Protein AF-0000000075262221 (afdb_homodimer)

Solvent-accessible surface area (backbone atoms only — not comparable to full-atom values): 20441 Å² total; per-residue (Å²): 129,77,79,73,80,66,83,58,31,36,71,50,58,60,53,47,52,76,46,97,53,35,31,37,17,19,56,78,49,79,72,23,49,76,46,50,60,75,67,59,49,39,24,38,36,32,48,36,64,71,75,77,52,69,71,46,47,49,53,36,57,75,62,67,31,45,78,43,57,47,17,49,72,62,54,56,83,90,51,62,88,84,70,76,78,81,49,69,65,45,41,35,54,49,52,36,50,75,38,22,45,87,40,47,31,27,37,39,22,14,76,71,22,34,64,60,38,30,38,43,53,32,40,50,37,48,72,72,32,42,33,67,71,58,36,49,51,56,41,36,43,66,27,55,92,68,55,52,70,67,50,54,51,45,41,71,65,55,63,71,81,72,49,64,78,46,92,51,54,38,65,68,56,53,54,46,52,49,54,63,54,56,67,74,103,129,76,79,72,81,67,83,58,30,36,70,49,57,60,54,45,53,76,47,98,51,34,32,36,18,20,56,76,50,76,72,23,49,75,45,50,59,75,66,60,49,39,23,37,35,32,48,36,64,73,75,77,53,69,70,46,47,47,52,36,57,74,61,67,33,45,77,43,57,47,16,52,74,62,55,58,83,88,51,62,90,83,70,74,77,83,48,70,64,46,42,37,54,50,51,34,50,74,38,22,45,87,39,47,32,27,37,39,21,15,76,70,24,36,63,60,38,30,35,42,52,34,40,50,37,49,73,71,32,42,34,66,70,58,37,50,52,56,41,36,43,67,30,53,92,69,56,52,69,68,50,54,49,46,42,72,64,55,64,71,81,73,50,65,79,44,91,50,55,38,67,70,56,54,53,47,52,48,53,64,55,55,66,74,103

Organism: NCBI:txid747725

Foldseek 3Di:
DPPPVPLDADAAALWDDLDVFEIEHAADDPSHLVVCVVQLFQEEEELALDDHDPVVVVSCVVSNHHYHYLNVVVDDPVDDPPDDAADLSSLQVLQQQSFACVRGSYYYYYNGRQQRVLLSSLLVVVVLPDDLVVSVVVSCVRCPVNDDPSSSVCSVPRDPVSHDHDPHGDPVSVVSVVVVVVVVD/DPPPVPLDADAAALWDDLDVFEIEHAADDPSHLVVPVVQLFQEEEELALDDHDPVVVVSCVVSNHHYHYLNVVPDDPVDDPPDDAADLSSLQVLQQQSFACVRGSYYYYYNGRQQRVLLSSLLVVVVLPDDLVVSVVVSCVRCPVNDDPSSSVCSVPRDPVSHDHDPHGDPVSVVSVVVVVVVVD

Secondary structure (DSSP, 8-state):
--------B-PPTT-EEEETTEEEES---GGGHHHHGGG--SEEEE-SSPPP-HHHHHHHHHTTPEEEEHHHHT--TTS-SS--PPPHHHHHHHHHHHT-GGG-SEEEE-SSSSHHHHHHHHHHHHHTTB-HHHHHHHHHHHHGGG--HHHHHHHHH--GGG----SS--HHHHHHHHHHHHTT-/--------B-PPTT-EEEETTEEEES---GGGHHHHGGG--SEEEE-SSPPPPHHHHHHHHHTTPEEEEHHHHT--TTS-SS--PPPHHHHHHHHHHHT-GGG-SEEEE-SSSSHHHHHHHHHHHHHTTB-HHHHHHHHHHHHGGG--HHHHHHHHH--GGG----SS--HHHHHHHHHHHHTT-

Structure (mmCIF, N/CA/C/O backbone):
data_AF-0000000075262221-model_v1
#
loop_
_entity.id
_entity.type
_entity.pdbx_description
1 polymer 'Protein-tyrosine phosphatase'
#
loop_
_atom_site.group_PDB
_atom_site.id
_atom_site.type_symbol
_atom_site.label_atom_id
_atom_site.label_alt_id
_atom_site.label_comp_id
_atom_site.label_asym_id
_atom_site.label_entity_id
_atom_site.label_seq_id
_atom_site.pdbx_PDB_ins_code
_atom_site.Cartn_x
_atom_site.Cartn_y
_atom_site.Cartn_z
_atom_site.occupancy
_atom_site.B_iso_or_equiv
_atom_site.auth_seq_id
_atom_site.auth_comp_id
_atom_site.auth_asym_id
_atom_site.auth_atom_id
_atom_site.pdbx_PDB_model_num
ATOM 1 N N . MET A 1 1 ? 27.375 23.953 5.387 1 27.81 1 MET A N 1
ATOM 2 C CA . MET A 1 1 ? 26.484 22.891 5.848 1 27.81 1 MET A CA 1
ATOM 3 C C . MET A 1 1 ? 26.469 21.734 4.859 1 27.81 1 MET A C 1
ATOM 5 O O . MET A 1 1 ? 26.078 21.891 3.705 1 27.81 1 MET A O 1
ATOM 9 N N . GLY A 1 2 ? 27.453 20.922 4.824 1 33.22 2 GLY A N 1
ATOM 10 C CA . GLY A 1 2 ? 27.75 19.875 3.857 1 33.22 2 GLY A CA 1
ATOM 11 C C . GLY A 1 2 ? 26.531 19.094 3.432 1 33.22 2 GLY A C 1
ATOM 12 O O . GLY A 1 2 ? 25.672 18.75 4.262 1 33.22 2 GLY A O 1
ATOM 13 N N . ALA A 1 3 ? 25.891 19.328 2.311 1 37.62 3 ALA A N 1
ATOM 14 C CA . ALA A 1 3 ? 24.859 18.484 1.708 1 37.62 3 ALA A CA 1
ATOM 15 C C . ALA A 1 3 ? 25.047 17.031 2.104 1 37.62 3 ALA A C 1
ATOM 17 O O . ALA A 1 3 ? 26.031 16.391 1.69 1 37.62 3 ALA A O 1
ATOM 18 N N . ASN A 1 4 ? 24.938 16.594 3.402 1 43.03 4 ASN A N 1
ATOM 19 C CA . ASN A 1 4 ? 25.141 15.242 3.895 1 43.03 4 ASN A CA 1
ATOM 20 C C . ASN A 1 4 ? 24.75 14.203 2.842 1 43.03 4 ASN A C 1
ATOM 22 O O . ASN A 1 4 ? 23.656 14.258 2.285 1 43.03 4 ASN A O 1
ATOM 26 N N . ASN A 1 5 ? 25.625 13.781 2.057 1 48.47 5 ASN A N 1
ATOM 27 C CA . ASN A 1 5 ? 25.594 12.75 1.023 1 48.47 5 ASN A CA 1
ATOM 28 C C . ASN A 1 5 ? 24.656 11.609 1.392 1 48.47 5 ASN A C 1
ATOM 30 O O . ASN A 1 5 ? 25.078 10.578 1.91 1 48.47 5 ASN A O 1
ATOM 34 N N . ILE A 1 6 ? 23.516 11.891 1.949 1 59.41 6 ILE A N 1
ATOM 35 C CA . ILE A 1 6 ? 22.594 10.82 2.344 1 59.41 6 ILE A CA 1
ATOM 36 C C . ILE A 1 6 ? 22.297 9.93 1.141 1 59.41 6 ILE A C 1
ATOM 38 O O . ILE A 1 6 ? 22.031 10.43 0.046 1 59.41 6 ILE A O 1
ATOM 42 N N . ASN A 1 7 ? 22.953 8.758 1.117 1 78.06 7 ASN A N 1
ATOM 43 C CA . ASN A 1 7 ? 22.594 7.75 0.121 1 78.06 7 ASN A CA 1
ATOM 44 C C . ASN A 1 7 ? 21.094 7.512 0.072 1 78.06 7 ASN A C 1
ATOM 46 O O . ASN A 1 7 ? 20.516 6.957 1.012 1 78.06 7 ASN A O 1
ATOM 50 N N . LEU A 1 8 ? 20.422 8.156 -0.927 1 89.56 8 LEU A N 1
ATOM 51 C CA . LEU A 1 8 ? 18.984 8.07 -1.111 1 89.56 8 LEU A CA 1
ATOM 52 C C . LEU A 1 8 ? 18.562 6.648 -1.485 1 89.56 8 LEU A C 1
ATOM 54 O O . LEU A 1 8 ? 19.312 5.934 -2.156 1 89.56 8 LEU A O 1
ATOM 58 N N . LEU A 1 9 ? 17.484 6.309 -0.962 1 93.62 9 LEU A N 1
ATOM 59 C CA . LEU A 1 9 ? 16.922 4.988 -1.238 1 93.62 9 LEU A CA 1
ATOM 60 C C . LEU A 1 9 ? 16.109 5.008 -2.521 1 93.62 9 LEU A C 1
ATOM 62 O O . LEU A 1 9 ? 15.445 6.004 -2.824 1 93.62 9 LEU A O 1
ATOM 66 N N . SER A 1 10 ? 16.109 3.883 -3.219 1 95.62 10 SER A N 1
ATOM 67 C CA . SER A 1 10 ? 15.383 3.715 -4.469 1 95.62 10 SER A CA 1
ATOM 68 C C . SER A 1 10 ? 14.484 2.479 -4.422 1 95.62 10 SER A C 1
ATOM 70 O O . SER A 1 10 ? 14.914 1.382 -4.789 1 95.62 10 SER A O 1
ATOM 72 N N . PRO A 1 11 ? 13.273 2.643 -4.004 1 96.81 11 PRO A N 1
ATOM 73 C CA . PRO A 1 11 ? 12.367 1.495 -4.09 1 96.81 11 PRO A CA 1
ATOM 74 C C . PRO A 1 11 ? 12.148 1.02 -5.523 1 96.81 11 PRO A C 1
ATOM 76 O O . PRO A 1 11 ? 12.289 1.804 -6.465 1 96.81 11 PRO A O 1
ATOM 79 N N . PRO A 1 12 ? 11.914 -0.267 -5.684 1 97.38 12 PRO A N 1
ATOM 80 C CA . PRO A 1 12 ? 11.555 -0.712 -7.031 1 97.38 12 PRO A CA 1
ATOM 81 C C . PRO A 1 12 ? 10.234 -0.119 -7.52 1 97.38 12 PRO A C 1
ATOM 83 O O . PRO A 1 12 ? 9.422 0.334 -6.711 1 97.38 12 PRO A O 1
ATOM 86 N N . GLU A 1 13 ? 10.047 -0.114 -8.797 1 95.25 13 GLU A N 1
ATOM 87 C CA . GLU A 1 13 ? 8.781 0.358 -9.352 1 95.25 13 GLU A CA 1
ATOM 88 C C . GLU A 1 13 ? 7.625 -0.562 -8.953 1 95.25 13 GLU A C 1
ATOM 90 O O . GLU A 1 13 ? 7.824 -1.761 -8.75 1 95.25 13 GLU A O 1
ATOM 95 N N . GLN A 1 14 ? 6.457 0.047 -8.836 1 96.06 14 GLN A N 1
ATOM 96 C CA . GLN A 1 14 ? 5.23 -0.651 -8.477 1 96.06 14 GLN A CA 1
ATOM 97 C C . GLN A 1 14 ? 5.348 -1.293 -7.094 1 96.06 14 GLN A C 1
ATOM 99 O O . GLN A 1 14 ? 4.73 -2.326 -6.828 1 96.06 14 GLN A O 1
ATOM 104 N N . PHE A 1 15 ? 6.238 -0.7 -6.34 1 97.56 15 PHE A N 1
ATOM 105 C CA . PHE A 1 15 ? 6.359 -1.195 -4.973 1 97.56 15 PHE A CA 1
ATOM 106 C C . PHE A 1 15 ? 5.125 -0.833 -4.156 1 97.56 15 PHE A C 1
ATOM 108 O O . PHE A 1 15 ? 4.594 0.271 -4.281 1 97.56 15 PHE A O 1
ATOM 115 N N . GLY A 1 16 ? 4.688 -1.751 -3.281 1 97.31 16 GLY A N 1
ATOM 116 C CA . GLY A 1 16 ? 3.582 -1.49 -2.371 1 97.31 16 GLY A CA 1
ATOM 117 C C . GLY A 1 16 ? 3.41 -2.568 -1.318 1 97.31 16 GLY A C 1
ATOM 118 O O . GLY A 1 16 ? 3.867 -3.699 -1.499 1 97.31 16 GLY A O 1
ATOM 119 N N . ILE A 1 17 ? 2.82 -2.125 -0.259 1 98.25 17 ILE A N 1
ATOM 120 C CA . ILE A 1 17 ? 2.375 -3.084 0.745 1 98.25 17 ILE A CA 1
ATOM 121 C C . ILE A 1 17 ? 0.962 -3.561 0.413 1 98.25 17 ILE A C 1
ATOM 123 O O . ILE A 1 17 ? 0.027 -2.76 0.354 1 98.25 17 ILE A O 1
ATOM 127 N N . VAL A 1 18 ? 0.846 -4.855 0.169 1 98.56 18 VAL A N 1
ATOM 128 C CA . VAL A 1 18 ? -0.452 -5.422 -0.183 1 98.56 18 VAL A CA 1
ATOM 129 C C . VAL A 1 18 ? -1.256 -5.699 1.086 1 98.56 18 VAL A C 1
ATOM 131 O O . VAL A 1 18 ? -2.414 -5.293 1.197 1 98.56 18 VAL A O 1
ATOM 134 N N . GLU A 1 19 ? -0.7 -6.395 1.964 1 98.12 19 GLU A N 1
ATOM 135 C CA . GLU A 1 19 ? -1.159 -6.73 3.309 1 98.12 19 GLU A CA 1
ATOM 136 C C . GLU A 1 19 ? 0.013 -6.855 4.277 1 98.12 19 GLU A C 1
ATOM 138 O O . GLU A 1 19 ? 1.163 -6.992 3.855 1 98.12 19 GLU A O 1
ATOM 143 N N . PRO A 1 20 ? -0.279 -6.727 5.574 1 96.56 20 PRO A N 1
ATOM 144 C CA . PRO A 1 20 ? 0.827 -7 6.496 1 96.56 20 PRO A CA 1
ATOM 145 C C . PRO A 1 20 ? 1.565 -8.297 6.164 1 96.56 20 PRO A C 1
ATOM 147 O O . PRO A 1 20 ? 0.958 -9.367 6.141 1 96.56 20 PRO A O 1
ATOM 150 N N . GLY A 1 21 ? 2.812 -8.078 5.781 1 97.69 21 GLY A N 1
ATOM 151 C CA . GLY A 1 21 ? 3.652 -9.227 5.488 1 97.69 21 GLY A CA 1
ATOM 152 C C . GLY A 1 21 ? 3.727 -9.547 4.008 1 97.69 21 GLY A C 1
ATOM 153 O O . GLY A 1 21 ? 4.527 -10.383 3.586 1 97.69 21 GLY A O 1
ATOM 154 N N . ILE A 1 22 ? 2.908 -8.938 3.195 1 98.75 22 ILE A N 1
ATOM 155 C CA . ILE A 1 22 ? 2.873 -9.195 1.76 1 98.75 22 ILE A CA 1
ATOM 156 C C . ILE A 1 22 ? 3.182 -7.914 0.993 1 98.75 22 ILE A C 1
ATOM 158 O O . ILE A 1 22 ? 2.494 -6.906 1.156 1 98.75 22 ILE A O 1
ATOM 162 N N . TYR A 1 23 ? 4.199 -7.996 0.153 1 98.75 23 TYR A N 1
ATOM 163 C CA . TYR A 1 23 ? 4.668 -6.852 -0.617 1 98.75 23 TYR A CA 1
ATOM 164 C C . TYR A 1 23 ? 4.703 -7.172 -2.105 1 98.75 23 TYR A C 1
ATOM 166 O O . TYR A 1 23 ? 4.742 -8.344 -2.496 1 98.75 23 TYR A O 1
ATOM 174 N N . ARG A 1 24 ? 4.695 -6.094 -2.92 1 98.75 24 ARG A N 1
ATOM 175 C CA . ARG A 1 24 ? 4.738 -6.289 -4.367 1 98.75 24 ARG A CA 1
ATOM 176 C C . ARG A 1 24 ? 5.738 -5.336 -5.016 1 98.75 24 ARG A C 1
ATOM 178 O O . ARG A 1 24 ? 6.02 -4.262 -4.48 1 98.75 24 ARG A O 1
ATOM 185 N N . SER A 1 25 ? 6.254 -5.73 -6.16 1 98.38 25 SER A N 1
ATOM 186 C CA . SER A 1 25 ? 7.094 -4.836 -6.957 1 98.38 25 SER A CA 1
ATOM 187 C C . SER A 1 25 ? 7.305 -5.387 -8.359 1 98.38 25 SER A C 1
ATOM 189 O O . SER A 1 25 ? 6.812 -6.465 -8.695 1 98.38 25 SER A O 1
ATOM 191 N N . ASP A 1 26 ? 7.992 -4.574 -9.18 1 97.69 26 ASP A N 1
ATOM 192 C CA . ASP A 1 26 ? 8.586 -5.121 -10.391 1 97.69 26 ASP A CA 1
ATOM 193 C C . ASP A 1 26 ? 9.891 -5.855 -10.086 1 97.69 26 ASP A C 1
ATOM 195 O O . ASP A 1 26 ? 10.25 -6.039 -8.922 1 97.69 26 ASP A O 1
ATOM 199 N N . MET A 1 27 ? 10.555 -6.332 -11.094 1 96.88 27 MET A N 1
ATOM 200 C CA . MET A 1 27 ? 11.789 -7.102 -10.953 1 96.88 27 MET A CA 1
ATOM 201 C C . MET A 1 27 ? 12.875 -6.27 -10.273 1 96.88 27 MET A C 1
ATOM 203 O O . MET A 1 27 ? 13.125 -5.129 -10.664 1 96.88 27 MET A O 1
ATOM 207 N N . LEU A 1 28 ? 13.492 -6.852 -9.289 1 97.06 28 LEU A N 1
ATOM 208 C CA . LEU A 1 28 ? 14.508 -6.156 -8.508 1 97.06 28 LEU A CA 1
ATOM 209 C C . LEU A 1 28 ? 15.758 -5.895 -9.344 1 97.06 28 LEU A C 1
ATOM 211 O O . LEU A 1 28 ? 16.172 -6.746 -10.133 1 97.06 28 LEU A O 1
ATOM 215 N N . GLN A 1 29 ? 16.266 -4.719 -9.172 1 96.06 29 GLN A N 1
ATOM 216 C CA . GLN A 1 29 ? 17.547 -4.312 -9.719 1 96.06 29 GLN A CA 1
ATOM 217 C C . GLN A 1 29 ? 18.484 -3.811 -8.625 1 96.06 29 GLN A C 1
ATOM 219 O O . GLN A 1 29 ? 18.047 -3.525 -7.508 1 96.06 29 GLN A O 1
ATOM 224 N N . GLN A 1 30 ? 19.719 -3.668 -8.922 1 96.12 30 GLN A N 1
ATOM 225 C CA . GLN A 1 30 ? 20.781 -3.365 -7.961 1 96.12 30 GLN A CA 1
ATOM 226 C C . GLN A 1 30 ? 20.453 -2.102 -7.168 1 96.12 30 GLN A C 1
ATOM 228 O O . GLN A 1 30 ? 20.656 -2.057 -5.953 1 96.12 30 GLN A O 1
ATOM 233 N N . PRO A 1 31 ? 19.938 -1.038 -7.75 1 94.81 31 PRO A N 1
ATOM 234 C CA . PRO A 1 31 ? 19.672 0.189 -6.996 1 94.81 31 PRO A CA 1
ATOM 235 C C . PRO A 1 31 ? 18.625 -0.007 -5.898 1 94.81 31 PRO A C 1
ATOM 237 O O . PRO A 1 31 ? 18.531 0.818 -4.984 1 94.81 31 PRO A O 1
ATOM 240 N N . HIS A 1 32 ? 17.906 -1.09 -5.988 1 96.19 32 HIS A N 1
ATOM 241 C CA . HIS A 1 32 ? 16.812 -1.311 -5.051 1 96.19 32 HIS A CA 1
ATOM 242 C C . HIS A 1 32 ? 17.297 -2.008 -3.785 1 96.19 32 HIS A C 1
ATOM 244 O O . HIS A 1 32 ? 16.562 -2.098 -2.799 1 96.19 32 HIS A O 1
ATOM 250 N N . PHE A 1 33 ? 18.516 -2.502 -3.791 1 94.88 33 PHE A N 1
ATOM 251 C CA . PHE A 1 33 ? 18.953 -3.461 -2.781 1 94.88 33 PHE A CA 1
ATOM 252 C C . PHE A 1 33 ? 19.016 -2.807 -1.405 1 94.88 33 PHE A C 1
ATOM 254 O O . PHE A 1 33 ? 18.578 -3.396 -0.412 1 94.88 33 PHE A O 1
ATOM 261 N N . SER A 1 34 ? 19.516 -1.632 -1.366 1 92.5 34 SER A N 1
ATOM 262 C CA . SER A 1 34 ? 19.625 -0.948 -0.082 1 92.5 34 SER A CA 1
ATOM 263 C C . SER A 1 34 ? 18.25 -0.705 0.534 1 92.5 34 SER A C 1
ATOM 265 O O . SER A 1 34 ? 18.078 -0.837 1.747 1 92.5 34 SER A O 1
ATOM 267 N N . TYR A 1 35 ? 17.312 -0.355 -0.264 1 94.06 35 TYR A N 1
ATOM 268 C CA . TYR A 1 35 ? 15.953 -0.136 0.189 1 94.06 35 TYR A CA 1
ATOM 269 C C . TYR A 1 35 ? 15.336 -1.427 0.716 1 94.06 35 TYR A C 1
ATOM 271 O O . TYR A 1 35 ? 14.641 -1.42 1.733 1 94.06 35 TYR A O 1
ATOM 279 N N . LEU A 1 36 ? 15.625 -2.508 0.117 1 94.75 36 LEU A N 1
ATOM 280 C CA . LEU A 1 36 ? 14.938 -3.771 0.371 1 94.75 36 LEU A CA 1
ATOM 281 C C . LEU A 1 36 ? 15.469 -4.43 1.642 1 94.75 36 LEU A C 1
ATOM 283 O O . LEU A 1 36 ? 14.758 -5.211 2.279 1 94.75 36 LEU A O 1
ATOM 287 N N . LYS A 1 37 ? 16.625 -4.125 2.018 1 91.44 37 LYS A N 1
ATOM 288 C CA . LYS A 1 37 ? 17.266 -4.758 3.168 1 91.44 37 LYS A CA 1
ATOM 289 C C . LYS A 1 37 ? 16.469 -4.508 4.445 1 91.44 37 LYS A C 1
ATOM 291 O O . LYS A 1 37 ? 16.438 -5.352 5.344 1 91.44 37 LYS A O 1
ATOM 296 N N . GLN A 1 38 ? 15.75 -3.482 4.488 1 90.12 38 GLN A N 1
ATOM 297 C CA . GLN A 1 38 ? 15.062 -3.08 5.707 1 90.12 38 GLN A CA 1
ATOM 298 C C . GLN A 1 38 ? 13.867 -3.992 5.992 1 90.12 38 GLN A C 1
ATOM 300 O O . GLN A 1 38 ? 13.375 -4.047 7.121 1 90.12 38 GLN A O 1
ATOM 305 N N . PHE A 1 39 ? 13.406 -4.695 5.035 1 92.94 39 PHE A N 1
ATOM 306 C CA . PHE A 1 39 ? 12.18 -5.461 5.203 1 92.94 39 PHE A CA 1
ATOM 307 C C . PHE A 1 39 ? 12.484 -6.863 5.715 1 92.94 39 PHE A C 1
ATOM 309 O O . PHE A 1 39 ? 11.602 -7.539 6.246 1 92.94 39 PHE A O 1
ATOM 316 N N . GLY A 1 40 ? 13.734 -7.328 5.465 1 93.56 40 GLY A N 1
ATOM 317 C CA . GLY A 1 40 ? 14.078 -8.672 5.902 1 93.56 40 GLY A CA 1
ATOM 318 C C . GLY A 1 40 ? 13.211 -9.742 5.266 1 93.56 40 GLY A C 1
ATOM 319 O O . GLY A 1 40 ? 12.695 -10.625 5.957 1 93.56 40 GLY A O 1
ATOM 320 N N . PHE A 1 41 ? 13.062 -9.672 3.982 1 97.12 41 PHE A N 1
ATOM 321 C CA . PHE A 1 41 ? 12.227 -10.625 3.266 1 97.12 41 PHE A CA 1
ATOM 322 C C . PHE A 1 41 ? 12.734 -12.047 3.471 1 97.12 41 PHE A C 1
ATOM 324 O O . PHE A 1 41 ? 13.938 -12.305 3.363 1 97.12 41 PHE A O 1
ATOM 331 N N . LYS A 1 42 ? 11.797 -12.922 3.756 1 98.31 42 LYS A N 1
ATOM 332 C CA . LYS A 1 42 ? 12.086 -14.352 3.84 1 98.31 42 LYS A CA 1
ATOM 333 C C . LYS A 1 42 ? 11.938 -15.023 2.479 1 98.31 42 LYS A C 1
ATOM 335 O O . LYS A 1 42 ? 12.688 -15.945 2.148 1 98.31 42 LYS A O 1
ATOM 340 N N . THR A 1 43 ? 10.961 -14.562 1.7 1 98.62 43 THR A N 1
ATOM 341 C CA . THR A 1 43 ? 10.617 -15.211 0.439 1 98.62 43 THR A CA 1
ATOM 342 C C . THR A 1 43 ? 10.43 -14.18 -0.667 1 98.62 43 THR A C 1
ATOM 344 O O . THR A 1 43 ? 9.82 -13.133 -0.448 1 98.62 43 THR A O 1
ATOM 347 N N . LEU A 1 44 ? 11.016 -14.422 -1.788 1 98.25 44 LEU A N 1
ATOM 348 C CA . LEU A 1 44 ? 10.727 -13.727 -3.035 1 98.25 44 LEU A CA 1
ATOM 349 C C . LEU A 1 44 ? 10.031 -14.648 -4.027 1 98.25 44 LEU A C 1
ATOM 351 O O . LEU A 1 44 ? 10.461 -15.789 -4.234 1 98.25 44 LEU A O 1
ATOM 355 N N . VAL A 1 45 ? 8.945 -14.188 -4.594 1 98.19 45 VAL A N 1
ATOM 356 C CA . VAL A 1 45 ? 8.195 -14.977 -5.566 1 98.19 45 VAL A CA 1
ATOM 357 C C . VAL A 1 45 ? 8.273 -14.32 -6.938 1 98.19 45 VAL A C 1
ATOM 359 O O . VAL A 1 45 ? 7.898 -13.156 -7.098 1 98.19 45 VAL A O 1
ATOM 362 N N . MET A 1 46 ? 8.727 -15.047 -7.855 1 97 46 MET A N 1
ATOM 363 C CA . MET A 1 46 ? 8.734 -14.602 -9.242 1 97 46 MET A CA 1
ATOM 364 C C . MET A 1 46 ? 7.543 -15.164 -10.008 1 97 46 MET A C 1
ATOM 366 O O . MET A 1 46 ? 7.375 -16.375 -10.094 1 97 46 MET A O 1
ATOM 370 N N . LEU A 1 47 ? 6.793 -14.281 -10.586 1 96.88 47 LEU A N 1
ATOM 371 C CA . LEU A 1 47 ? 5.551 -14.711 -11.219 1 96.88 47 LEU A CA 1
ATOM 372 C C . LEU A 1 47 ? 5.699 -14.773 -12.734 1 96.88 47 LEU A C 1
ATOM 374 O O . LEU A 1 47 ? 4.863 -15.359 -13.422 1 96.88 47 LEU A O 1
ATOM 378 N N . SER A 1 48 ? 6.648 -14.102 -13.289 1 93.69 48 SER A N 1
ATOM 379 C CA . SER A 1 48 ? 6.961 -14.18 -14.711 1 93.69 48 SER A CA 1
ATOM 380 C C . SER A 1 48 ? 8.031 -15.227 -14.984 1 93.69 48 SER A C 1
ATOM 382 O O . SER A 1 48 ? 8.758 -15.633 -14.07 1 93.69 48 SER A O 1
ATOM 384 N N . PRO A 1 49 ? 8.148 -15.688 -16.219 1 91.19 49 PRO A N 1
ATOM 385 C CA . PRO A 1 49 ? 9.094 -16.766 -16.516 1 91.19 49 PRO A CA 1
ATOM 386 C C . PRO A 1 49 ? 10.539 -16.297 -16.547 1 91.19 49 PRO A C 1
ATOM 388 O O . PRO A 1 49 ? 11.461 -17.125 -16.516 1 91.19 49 PRO A O 1
ATOM 391 N N . GLU A 1 50 ? 10.766 -15.031 -16.562 1 89.75 50 GLU A N 1
ATOM 392 C CA . GLU A 1 50 ? 12.125 -14.5 -16.656 1 89.75 50 GLU A CA 1
ATOM 393 C C . GLU A 1 50 ? 12.922 -14.805 -15.398 1 89.75 50 GLU A C 1
ATOM 395 O O . GLU A 1 50 ? 12.367 -14.859 -14.305 1 89.75 50 GLU A O 1
ATOM 400 N N . LEU A 1 51 ? 14.188 -14.93 -15.578 1 90.12 51 LEU A N 1
ATOM 401 C CA . LEU A 1 51 ? 15.094 -15.117 -14.453 1 90.12 51 LEU A CA 1
ATOM 402 C C . LEU A 1 51 ? 15.734 -13.797 -14.039 1 90.12 51 LEU A C 1
ATOM 404 O O . LEU A 1 51 ? 16.047 -12.961 -14.891 1 90.12 51 LEU A O 1
ATOM 408 N N . PRO A 1 52 ? 15.906 -13.664 -12.688 1 93.56 52 PRO A N 1
ATOM 409 C CA . PRO A 1 52 ? 16.703 -12.508 -12.289 1 93.56 52 PRO A CA 1
ATOM 410 C C . PRO A 1 52 ? 18.141 -12.562 -12.828 1 93.56 52 PRO A C 1
ATOM 412 O O . PRO A 1 52 ? 18.656 -13.648 -13.109 1 93.56 52 PRO A O 1
ATOM 415 N N . ASN A 1 53 ? 18.734 -11.391 -12.984 1 95.38 53 ASN A N 1
ATOM 416 C CA . ASN A 1 53 ? 20.125 -11.375 -13.414 1 95.38 53 ASN A CA 1
ATOM 417 C C . ASN A 1 53 ? 21.062 -11.82 -12.289 1 95.38 53 ASN A C 1
ATOM 419 O O . ASN A 1 53 ? 20.609 -12.062 -11.164 1 95.38 53 ASN A O 1
ATOM 423 N N . ARG A 1 54 ? 22.266 -11.945 -12.594 1 96.19 54 ARG A N 1
ATOM 424 C CA . ARG A 1 54 ? 23.234 -12.5 -11.656 1 96.19 54 ARG A CA 1
ATOM 425 C C . ARG A 1 54 ? 23.344 -11.633 -10.406 1 96.19 54 ARG A C 1
ATOM 427 O O . ARG A 1 54 ? 23.453 -12.148 -9.297 1 96.19 54 ARG A O 1
ATOM 434 N N . VAL A 1 55 ? 23.359 -10.375 -10.586 1 96.75 55 VAL A N 1
ATOM 435 C CA . VAL A 1 55 ? 23.516 -9.445 -9.477 1 96.75 55 VAL A CA 1
ATOM 436 C C . VAL A 1 55 ? 22.359 -9.602 -8.5 1 96.75 55 VAL A C 1
ATOM 438 O O . VAL A 1 55 ? 22.547 -9.648 -7.285 1 96.75 55 VAL A O 1
ATOM 441 N N . THR A 1 56 ? 21.203 -9.703 -9.055 1 96.44 56 THR A N 1
ATOM 442 C CA . THR A 1 56 ? 20.016 -9.898 -8.242 1 96.44 56 THR A CA 1
ATOM 443 C C . THR A 1 56 ? 20.016 -11.266 -7.578 1 96.44 56 THR A C 1
ATOM 445 O O . THR A 1 56 ? 19.672 -11.398 -6.402 1 96.44 56 THR A O 1
ATOM 448 N N . THR A 1 57 ? 20.438 -12.234 -8.281 1 96.25 57 THR A N 1
ATOM 449 C CA . THR A 1 57 ? 20.531 -13.578 -7.734 1 96.25 57 THR A CA 1
ATOM 450 C C . THR A 1 57 ? 21.5 -13.609 -6.559 1 96.25 57 THR A C 1
ATOM 452 O O . THR A 1 57 ? 21.219 -14.234 -5.531 1 96.25 57 THR A O 1
ATOM 455 N N . ASN A 1 58 ? 22.578 -12.953 -6.672 1 96.56 58 ASN A N 1
ATOM 456 C CA . ASN A 1 58 ? 23.547 -12.875 -5.59 1 96.56 58 ASN A CA 1
ATOM 457 C C . ASN A 1 58 ? 22.969 -12.195 -4.352 1 96.56 58 ASN A C 1
ATOM 459 O O . ASN A 1 58 ? 23.188 -12.648 -3.227 1 96.56 58 ASN A O 1
ATOM 463 N N . PHE A 1 59 ? 22.266 -11.148 -4.602 1 96.5 59 PHE A N 1
ATOM 464 C CA . PHE A 1 59 ? 21.609 -10.438 -3.518 1 96.5 59 PHE A CA 1
ATOM 465 C C . PHE A 1 59 ? 20.672 -11.367 -2.756 1 96.5 59 PHE A C 1
ATOM 467 O O . PHE A 1 59 ? 20.672 -11.383 -1.524 1 96.5 59 PHE A O 1
ATOM 474 N N . ILE A 1 60 ? 19.906 -12.164 -3.473 1 96.44 60 ILE A N 1
ATOM 475 C CA . ILE A 1 60 ? 18.938 -13.094 -2.9 1 96.44 60 ILE A CA 1
ATOM 476 C C . ILE A 1 60 ? 19.672 -14.164 -2.09 1 96.44 60 ILE A C 1
ATOM 478 O O . ILE A 1 60 ? 19.297 -14.453 -0.948 1 96.44 60 ILE A O 1
ATOM 482 N N . GLU A 1 61 ? 20.703 -14.68 -2.6 1 95.94 61 GLU A N 1
ATOM 483 C CA . GLU A 1 61 ? 21.469 -15.734 -1.946 1 95.94 61 GLU A CA 1
ATOM 484 C C . GLU A 1 61 ? 22.188 -15.203 -0.704 1 95.94 61 GLU A C 1
ATOM 486 O O . GLU A 1 61 ? 22.141 -15.836 0.354 1 95.94 61 GLU A O 1
ATOM 491 N N . GLU A 1 62 ? 22.719 -14.07 -0.827 1 95.25 62 GLU A N 1
ATOM 492 C CA . GLU A 1 62 ? 23.469 -13.469 0.281 1 95.25 62 GLU A CA 1
ATOM 493 C C . GLU A 1 62 ? 22.531 -13.102 1.433 1 95.25 62 GLU A C 1
ATOM 495 O O . GLU A 1 62 ? 22.938 -13.109 2.596 1 95.25 62 GLU A O 1
ATOM 500 N N . GLY A 1 63 ? 21.344 -12.812 1.099 1 95.06 63 GLY A N 1
ATOM 501 C CA . GLY A 1 63 ? 20.375 -12.438 2.111 1 95.06 63 GLY A CA 1
ATOM 502 C C . GLY A 1 63 ? 19.641 -13.633 2.711 1 95.06 63 GLY A C 1
ATOM 503 O O . GLY A 1 63 ? 18.75 -13.469 3.547 1 95.06 63 GLY A O 1
ATOM 504 N N . ASP A 1 64 ? 20.016 -14.805 2.225 1 96.75 64 ASP A N 1
ATOM 505 C CA . ASP A 1 64 ? 19.359 -16.031 2.666 1 96.75 64 ASP A CA 1
ATOM 506 C C . ASP A 1 64 ? 17.859 -15.969 2.418 1 96.75 64 ASP A C 1
ATOM 508 O O . ASP A 1 64 ? 17.062 -16.328 3.289 1 96.75 64 ASP A O 1
ATOM 512 N N . ILE A 1 65 ? 17.5 -15.398 1.323 1 97.81 65 ILE A N 1
ATOM 513 C CA . ILE A 1 65 ? 16.109 -15.273 0.9 1 97.81 65 ILE A CA 1
ATOM 514 C C . ILE A 1 65 ? 15.734 -16.453 -0.004 1 97.81 65 ILE A C 1
ATOM 516 O O . ILE A 1 65 ? 16.5 -16.828 -0.893 1 97.81 65 ILE A O 1
ATOM 520 N N . LYS A 1 66 ? 14.594 -17.047 0.225 1 98.06 66 LYS A N 1
ATOM 521 C CA . LYS A 1 66 ? 14.102 -18.125 -0.632 1 98.06 66 LYS A CA 1
ATOM 522 C C . LYS A 1 66 ? 13.438 -17.562 -1.885 1 98.06 66 LYS A C 1
ATOM 524 O O . LYS A 1 66 ? 12.477 -16.781 -1.792 1 98.06 66 LYS A O 1
ATOM 529 N N . LEU A 1 67 ? 13.953 -17.969 -3.012 1 97.44 67 LEU A N 1
ATOM 530 C CA . LEU A 1 67 ? 13.336 -17.594 -4.281 1 97.44 67 LEU A CA 1
ATOM 531 C C . LEU A 1 67 ? 12.422 -18.703 -4.793 1 97.44 67 LEU A C 1
ATOM 533 O O . LEU A 1 67 ? 12.867 -19.828 -4.977 1 97.44 67 LEU A O 1
ATOM 537 N N . VAL A 1 68 ? 11.164 -18.406 -4.992 1 97.44 68 VAL A N 1
ATOM 538 C CA . VAL A 1 68 ? 10.203 -19.344 -5.586 1 97.44 68 VAL A CA 1
ATOM 539 C C . VAL A 1 68 ? 9.797 -18.844 -6.969 1 97.44 68 VAL A C 1
ATOM 541 O O . VAL A 1 68 ? 9.188 -17.781 -7.098 1 97.44 68 VAL A O 1
ATOM 544 N N . HIS A 1 69 ? 10.094 -19.578 -7.949 1 95.5 69 HIS A N 1
ATOM 545 C CA . HIS A 1 69 ? 9.828 -19.188 -9.328 1 95.5 69 HIS A CA 1
ATOM 546 C C . HIS A 1 69 ? 8.539 -19.812 -9.844 1 95.5 69 HIS A C 1
ATOM 548 O O . HIS A 1 69 ? 8.586 -20.781 -10.617 1 95.5 69 HIS A O 1
ATOM 554 N N . VAL A 1 70 ? 7.445 -19.281 -9.617 1 95.06 70 VAL A N 1
ATOM 555 C CA . VAL A 1 70 ? 6.137 -19.812 -9.984 1 95.06 70 VAL A CA 1
ATOM 556 C C . VAL A 1 70 ? 5.918 -19.656 -11.484 1 95.06 70 VAL A C 1
ATOM 558 O O . VAL A 1 70 ? 5.332 -20.531 -12.133 1 95.06 70 VAL A O 1
ATOM 561 N N . GLY A 1 71 ? 6.367 -18.531 -12.047 1 92.06 71 GLY A N 1
ATOM 562 C CA . GLY A 1 71 ? 6.207 -18.266 -13.477 1 92.06 71 GLY A CA 1
ATOM 563 C C . GLY A 1 71 ? 6.863 -19.328 -14.344 1 92.06 71 GLY A C 1
ATOM 564 O O . GLY A 1 71 ? 6.297 -19.734 -15.367 1 92.06 71 GLY A O 1
ATOM 565 N N . MET A 1 72 ? 8 -19.719 -13.984 1 84.25 72 MET A N 1
ATOM 566 C CA . MET A 1 72 ? 8.719 -20.75 -14.727 1 84.25 72 MET A CA 1
ATOM 567 C C . MET A 1 72 ? 8.031 -22.109 -14.57 1 84.25 72 MET A C 1
ATOM 569 O O . MET A 1 72 ? 7.918 -22.859 -15.539 1 84.25 72 MET A O 1
ATOM 573 N N . ALA A 1 73 ? 7.516 -22.375 -13.453 1 84.06 73 ALA A N 1
ATOM 574 C CA . ALA A 1 73 ? 6.91 -23.672 -13.148 1 84.06 73 ALA A CA 1
ATOM 575 C C . ALA A 1 73 ? 5.598 -23.859 -13.906 1 84.06 73 ALA A C 1
ATOM 577 O O . ALA A 1 73 ? 5.219 -24.984 -14.242 1 84.06 73 ALA A O 1
ATOM 578 N N . THR A 1 74 ? 4.98 -22.797 -14.172 1 80.81 74 THR A N 1
ATOM 579 C CA . THR A 1 74 ? 3.656 -22.891 -14.773 1 80.81 74 THR A CA 1
ATOM 580 C C . THR A 1 74 ? 3.709 -22.531 -16.25 1 80.81 74 THR A C 1
ATOM 582 O O . THR A 1 74 ? 2.678 -22.5 -16.938 1 80.81 74 THR A O 1
ATOM 585 N N . TRP A 1 75 ? 4.977 -22.141 -16.688 1 75.25 75 TRP A N 1
ATOM 586 C CA . TRP A 1 75 ? 5.164 -21.75 -18.078 1 75.25 75 TRP A CA 1
ATOM 587 C C . TRP A 1 75 ? 5.047 -22.969 -19 1 75.25 75 TRP A C 1
ATOM 589 O O . TRP A 1 75 ? 5.57 -24.031 -18.703 1 75.25 75 TRP A O 1
ATOM 599 N N . LYS A 1 76 ? 4.164 -22.859 -19.984 1 68.38 76 LYS A N 1
ATOM 600 C CA . LYS A 1 76 ? 4.051 -23.906 -21 1 68.38 76 LYS A CA 1
ATOM 601 C C . LYS A 1 76 ? 4.645 -23.453 -22.328 1 68.38 76 LYS A C 1
ATOM 603 O O . LYS A 1 76 ? 4.273 -22.406 -22.859 1 68.38 76 LYS A O 1
ATOM 608 N N . PRO A 1 77 ? 5.742 -24.109 -22.734 1 63.31 77 PRO A N 1
ATOM 609 C CA . PRO A 1 77 ? 6.473 -23.766 -23.953 1 63.31 77 PRO A CA 1
ATOM 610 C C . PRO A 1 77 ? 5.555 -23.578 -25.156 1 63.31 77 PRO A C 1
ATOM 612 O O . PRO A 1 77 ? 5.906 -22.859 -26.109 1 63.31 77 PRO A O 1
ATOM 615 N N . THR A 1 78 ? 4.504 -24.359 -25.281 1 60.72 78 THR A N 1
ATOM 616 C CA . THR A 1 78 ? 3.664 -24.266 -26.469 1 60.72 78 THR A CA 1
ATOM 617 C C . THR A 1 78 ? 3.016 -22.891 -26.578 1 60.72 78 THR A C 1
ATOM 619 O O . THR A 1 78 ? 2.371 -22.578 -27.578 1 60.72 78 THR A O 1
ATOM 622 N N . GLN A 1 79 ? 3.176 -22.109 -25.547 1 55.94 79 GLN A N 1
ATOM 623 C CA . GLN A 1 79 ? 2.559 -20.781 -25.609 1 55.94 79 GLN A CA 1
ATOM 624 C C . GLN A 1 79 ? 3.475 -19.766 -26.281 1 55.94 79 GLN A C 1
ATOM 626 O O . GLN A 1 79 ? 4.68 -19.734 -26.016 1 55.94 79 GLN A O 1
ATOM 631 N N . PRO A 1 80 ? 2.967 -19.156 -27.406 1 54.72 80 PRO A N 1
ATOM 632 C CA . PRO A 1 80 ? 3.807 -18.172 -28.094 1 54.72 80 PRO A CA 1
ATOM 633 C C . PRO A 1 80 ? 4.41 -17.141 -27.141 1 54.72 80 PRO A C 1
ATOM 635 O O . PRO A 1 80 ? 3.832 -16.859 -26.078 1 54.72 80 PRO A O 1
ATOM 638 N N . SER A 1 81 ? 5.676 -16.812 -27.344 1 53.69 81 SER A N 1
ATOM 639 C CA . SER A 1 81 ? 6.559 -15.977 -26.531 1 53.69 81 SER A CA 1
ATOM 640 C C . SER A 1 81 ? 5.965 -14.594 -26.297 1 53.69 81 SER A C 1
ATOM 642 O O . SER A 1 81 ? 6.375 -13.875 -25.375 1 53.69 81 SER A O 1
ATOM 644 N N . THR A 1 82 ? 5.07 -14.117 -27.203 1 53.25 82 THR A N 1
ATOM 645 C CA . THR A 1 82 ? 4.734 -12.695 -27.188 1 53.25 82 THR A CA 1
ATOM 646 C C . THR A 1 82 ? 3.732 -12.383 -26.078 1 53.25 82 THR A C 1
ATOM 648 O O . THR A 1 82 ? 3.82 -11.336 -25.438 1 53.25 82 THR A O 1
ATOM 651 N N . TRP A 1 83 ? 2.57 -13.047 -26.156 1 58.34 83 TRP A N 1
ATOM 652 C CA . TRP A 1 83 ? 1.544 -12.75 -25.156 1 58.34 83 TRP A CA 1
ATOM 653 C C . TRP A 1 83 ? 1.251 -13.977 -24.297 1 58.34 83 TRP A C 1
ATOM 655 O O . TRP A 1 83 ? 0.983 -15.062 -24.828 1 58.34 83 TRP A O 1
ATOM 665 N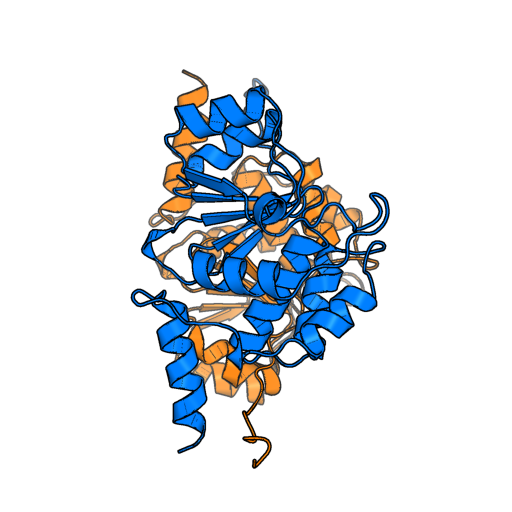 N . ARG A 1 84 ? 1.729 -13.914 -23.031 1 65.5 84 ARG A N 1
ATOM 666 C CA . ARG A 1 84 ? 1.435 -15.008 -22.109 1 65.5 84 ARG A CA 1
ATOM 667 C C . ARG A 1 84 ? 0.341 -14.609 -21.125 1 65.5 84 ARG A C 1
ATOM 669 O O . ARG A 1 84 ? 0.567 -13.789 -20.234 1 65.5 84 ARG A O 1
ATOM 676 N N . PRO A 1 85 ? -0.815 -15.227 -21.469 1 76.38 85 PRO A N 1
ATOM 677 C CA . PRO A 1 85 ? -1.879 -14.922 -20.516 1 76.38 85 PRO A CA 1
ATOM 678 C C . PRO A 1 85 ? -1.624 -15.547 -19.141 1 76.38 85 PRO A C 1
ATOM 680 O O . PRO A 1 85 ? -0.959 -16.578 -19.031 1 76.38 85 PRO A O 1
ATOM 683 N N . VAL A 1 86 ? -1.993 -14.891 -18.141 1 88.69 86 VAL A N 1
ATOM 684 C CA . VAL A 1 86 ? -1.963 -15.391 -16.781 1 88.69 86 VAL A CA 1
ATOM 685 C C . VAL A 1 86 ? -2.779 -16.672 -16.672 1 88.69 86 VAL A C 1
ATOM 687 O O . VAL A 1 86 ? -3.893 -16.75 -17.203 1 88.69 86 VAL A O 1
ATOM 690 N N . SER A 1 87 ? -2.219 -17.703 -16.125 1 92 87 SER A N 1
ATOM 691 C CA . SER A 1 87 ? -2.912 -18.984 -16.016 1 92 87 SER A CA 1
ATOM 692 C C . SER A 1 87 ? -3.518 -19.172 -14.625 1 92 87 SER A C 1
ATOM 694 O O . SER A 1 87 ? -3.055 -18.562 -13.656 1 92 87 SER A O 1
ATOM 696 N N . GLU A 1 88 ? -4.547 -20.031 -14.547 1 95.12 88 GLU A N 1
ATOM 697 C CA . GLU A 1 88 ? -5.176 -20.344 -13.273 1 95.12 88 GLU A CA 1
ATOM 698 C C . GLU A 1 88 ? -4.18 -21 -12.312 1 95.12 88 GLU A C 1
ATOM 700 O O . GLU A 1 88 ? -4.207 -20.75 -11.109 1 95.12 88 GLU A O 1
ATOM 705 N N . GLU A 1 89 ? -3.387 -21.797 -12.859 1 95.25 89 GLU A N 1
ATOM 706 C CA . GLU A 1 89 ? -2.391 -22.484 -12.047 1 95.25 89 GLU A CA 1
ATOM 707 C C . GLU A 1 89 ? -1.429 -21.5 -11.391 1 95.25 89 GLU A C 1
ATOM 709 O O . GLU A 1 89 ? -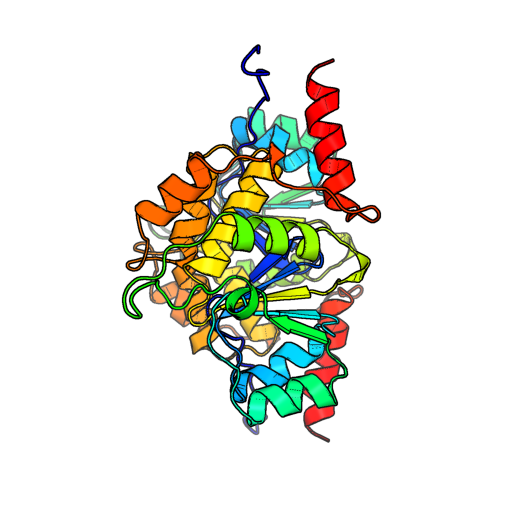1.089 -21.656 -10.219 1 95.25 89 GLU A O 1
ATOM 714 N N . LEU A 1 90 ? -0.96 -20.531 -12.125 1 96.31 90 LEU A N 1
ATOM 715 C CA . LEU A 1 90 ? -0.069 -19.5 -11.617 1 96.31 90 LEU A CA 1
ATOM 716 C C . LEU A 1 90 ? -0.701 -18.766 -10.43 1 96.31 90 LEU A C 1
ATOM 718 O O . LEU A 1 90 ? -0.065 -18.594 -9.391 1 96.31 90 LEU A O 1
ATOM 722 N N . ILE A 1 91 ? -1.96 -18.375 -10.586 1 97.94 91 ILE A N 1
ATOM 723 C CA . ILE A 1 91 ? -2.666 -17.609 -9.57 1 97.94 91 ILE A CA 1
ATOM 724 C C . ILE A 1 91 ? -2.943 -18.484 -8.352 1 97.94 91 ILE A C 1
ATOM 726 O O . ILE A 1 91 ? -2.758 -18.062 -7.211 1 97.94 91 ILE A O 1
ATOM 730 N N . LYS A 1 92 ? -3.369 -19.734 -8.609 1 97.88 92 LYS A N 1
ATOM 731 C CA . LYS A 1 92 ? -3.609 -20.672 -7.52 1 97.88 92 LYS A CA 1
ATOM 732 C C . LYS A 1 92 ? -2.357 -20.859 -6.668 1 97.88 92 LYS A C 1
ATOM 734 O O . LYS A 1 92 ? -2.402 -20.688 -5.445 1 97.88 92 LYS A O 1
ATOM 739 N N . GLU A 1 93 ? -1.273 -21.141 -7.266 1 97.25 93 GLU A N 1
ATOM 740 C CA . GLU A 1 93 ? -0.022 -21.359 -6.547 1 97.25 93 GLU A CA 1
ATOM 741 C C . GLU A 1 93 ? 0.434 -20.078 -5.84 1 97.25 93 GLU A C 1
ATOM 743 O O . GLU A 1 93 ? 0.901 -20.125 -4.699 1 97.25 93 GLU A O 1
ATOM 748 N N . GLY A 1 94 ? 0.325 -18.969 -6.52 1 98.19 94 GLY A N 1
ATOM 749 C CA . GLY A 1 94 ? 0.677 -17.688 -5.93 1 98.19 94 GLY A CA 1
ATOM 750 C C . GLY A 1 94 ? -0.116 -17.375 -4.676 1 98.19 94 GLY A C 1
ATOM 751 O O . GLY A 1 94 ? 0.453 -16.969 -3.658 1 98.19 94 GLY A O 1
ATOM 752 N N . LEU A 1 95 ? -1.422 -17.578 -4.746 1 98.69 95 LEU A N 1
ATOM 753 C CA . LEU A 1 95 ? -2.287 -17.297 -3.605 1 98.69 95 LEU A CA 1
ATOM 754 C C . LEU A 1 95 ? -1.952 -18.203 -2.43 1 98.69 95 LEU A C 1
ATOM 756 O O . LEU A 1 95 ? -1.902 -17.75 -1.283 1 98.69 95 LEU A O 1
ATOM 760 N N . GLU A 1 96 ? -1.732 -19.469 -2.701 1 98.38 96 GLU A N 1
ATOM 761 C CA . GLU A 1 96 ? -1.407 -20.406 -1.643 1 98.38 96 GLU A CA 1
ATOM 762 C C . GLU A 1 96 ? -0.083 -20.062 -0.972 1 98.38 96 GLU A C 1
ATOM 764 O O . GLU A 1 96 ? 0.057 -20.188 0.246 1 98.38 96 GLU A O 1
ATOM 769 N N . LEU A 1 97 ? 0.85 -19.562 -1.709 1 98 97 LEU A N 1
ATOM 770 C CA . LEU A 1 97 ? 2.152 -19.172 -1.183 1 98 97 LEU A CA 1
ATOM 771 C C . LEU A 1 97 ? 2.033 -17.922 -0.312 1 98 97 LEU A C 1
ATOM 773 O O . LEU A 1 97 ? 2.533 -17.906 0.814 1 98 97 LEU A O 1
ATOM 777 N N . ILE A 1 98 ? 1.31 -16.859 -0.782 1 98.38 98 ILE A N 1
ATOM 778 C CA . ILE A 1 98 ? 1.327 -15.586 -0.084 1 98.38 98 ILE A CA 1
ATOM 779 C C . ILE A 1 98 ? 0.409 -15.648 1.135 1 98.38 98 ILE A C 1
ATOM 781 O O . ILE A 1 98 ? 0.517 -14.82 2.045 1 98.38 98 ILE A O 1
ATOM 785 N N . LEU A 1 99 ? -0.453 -16.688 1.205 1 98.5 99 LEU A N 1
ATOM 786 C CA . LEU A 1 99 ? -1.358 -16.797 2.344 1 98.5 99 LEU A CA 1
ATOM 787 C C . LEU A 1 99 ? -0.775 -17.734 3.406 1 98.5 99 LEU A C 1
ATOM 789 O O . LEU A 1 99 ? -1.373 -17.922 4.469 1 98.5 99 LEU A O 1
ATOM 793 N N . ASP A 1 100 ? 0.344 -18.312 3.152 1 98.62 100 ASP A N 1
ATOM 794 C CA . ASP A 1 100 ? 1.084 -19.062 4.164 1 98.62 100 ASP A CA 1
ATOM 795 C C . ASP A 1 100 ? 2.02 -18.156 4.949 1 98.62 100 ASP A C 1
ATOM 797 O O . ASP A 1 100 ? 3.045 -17.703 4.43 1 98.62 100 ASP A O 1
ATOM 801 N N . VAL A 1 101 ? 1.701 -17.922 6.18 1 98.38 101 VAL A N 1
ATOM 802 C CA . VAL A 1 101 ? 2.426 -16.938 6.984 1 98.38 101 VAL A CA 1
ATOM 803 C C . VAL A 1 101 ? 3.875 -17.391 7.16 1 98.38 101 VAL A C 1
ATOM 805 O O . VAL A 1 101 ? 4.75 -16.578 7.453 1 98.38 101 VAL A O 1
ATOM 808 N N . GLU A 1 102 ? 4.195 -18.609 6.977 1 98.12 102 GLU A N 1
ATOM 809 C CA . GLU A 1 102 ? 5.555 -19.125 7.098 1 98.12 102 GLU A CA 1
ATOM 810 C C . GLU A 1 102 ? 6.465 -18.562 6.016 1 98.12 102 GLU A C 1
ATOM 812 O O . GLU A 1 102 ? 7.691 -18.609 6.137 1 98.12 102 GLU A O 1
ATOM 817 N N . THR A 1 103 ? 5.875 -18.016 5.008 1 98.44 103 THR A N 1
ATOM 818 C CA . THR A 1 103 ? 6.66 -17.453 3.918 1 98.44 103 THR A CA 1
ATOM 819 C C . THR A 1 103 ? 6.898 -15.969 4.137 1 98.44 103 THR A C 1
ATOM 821 O O . THR A 1 103 ? 7.629 -15.328 3.377 1 98.44 103 THR A O 1
ATOM 824 N N . HIS A 1 104 ? 6.32 -15.367 5.18 1 98.38 104 HIS A N 1
ATOM 825 C CA . HIS A 1 104 ? 6.363 -13.922 5.398 1 98.38 104 HIS A CA 1
ATOM 826 C C . HIS A 1 104 ? 7.625 -13.516 6.148 1 98.38 104 HIS A C 1
ATOM 828 O O . HIS A 1 104 ? 8.141 -14.281 6.973 1 98.38 104 HIS A O 1
ATOM 834 N N . PRO A 1 105 ? 8.062 -12.32 5.891 1 98.25 105 PRO A N 1
ATOM 835 C CA . PRO A 1 105 ? 7.613 -11.359 4.883 1 98.25 105 PRO A CA 1
ATOM 836 C C . PRO A 1 105 ? 7.934 -11.805 3.457 1 98.25 105 PRO A C 1
ATOM 838 O O . PRO A 1 105 ? 9.008 -12.367 3.209 1 98.25 105 PRO A O 1
ATOM 841 N N . ILE A 1 106 ? 6.988 -11.602 2.57 1 98.81 106 ILE A N 1
ATOM 842 C CA . ILE A 1 106 ? 7.098 -12.125 1.215 1 98.81 106 ILE A CA 1
ATOM 843 C C . ILE A 1 106 ? 6.922 -10.992 0.205 1 98.81 106 ILE A C 1
ATOM 845 O O . ILE A 1 106 ? 6.07 -10.117 0.385 1 98.81 106 ILE A O 1
ATOM 849 N N . LEU A 1 107 ? 7.777 -10.953 -0.804 1 98.75 107 LEU A N 1
ATOM 850 C CA . LEU A 1 107 ? 7.676 -10.023 -1.924 1 98.75 107 LEU A CA 1
ATOM 851 C C . LEU A 1 107 ? 7.277 -10.758 -3.201 1 98.75 107 LEU A C 1
ATOM 853 O O . LEU A 1 107 ? 7.957 -11.695 -3.621 1 98.75 107 LEU A O 1
ATOM 857 N N . ILE A 1 108 ? 6.168 -10.336 -3.777 1 98.75 108 ILE A N 1
ATOM 858 C CA . ILE A 1 108 ? 5.754 -10.906 -5.055 1 98.75 108 ILE A CA 1
ATOM 859 C C . ILE A 1 108 ? 6.172 -9.977 -6.191 1 98.75 108 ILE A C 1
ATOM 861 O O . ILE A 1 108 ? 5.965 -8.766 -6.117 1 98.75 108 ILE A O 1
ATOM 865 N N . MET A 1 109 ? 6.789 -10.562 -7.203 1 97.94 109 MET A N 1
ATOM 866 C CA . MET A 1 109 ? 7.277 -9.703 -8.281 1 97.94 109 MET A CA 1
ATOM 867 C C . MET A 1 109 ? 7.109 -10.383 -9.633 1 97.94 109 MET A C 1
ATOM 869 O O . MET A 1 109 ? 7.062 -11.609 -9.719 1 97.94 109 MET A O 1
ATOM 873 N N . CYS A 1 110 ? 6.926 -9.672 -10.625 1 97.06 110 CYS A N 1
ATOM 874 C CA . CYS A 1 110 ? 7.105 -10.039 -12.023 1 97.06 110 CYS A CA 1
ATOM 875 C C . CYS A 1 110 ? 7.941 -8.992 -12.758 1 97.06 110 CYS A C 1
ATOM 877 O O . CYS A 1 110 ? 8.484 -8.078 -12.141 1 97.06 110 CYS A O 1
ATOM 879 N N . THR A 1 111 ? 8.094 -9.18 -14.07 1 94.75 111 THR A N 1
ATOM 880 C CA . THR A 1 111 ? 8.984 -8.297 -14.828 1 94.75 111 THR A CA 1
ATOM 881 C C . THR A 1 111 ? 8.555 -6.844 -14.68 1 94.75 111 THR A C 1
ATOM 883 O O . THR A 1 111 ? 9.375 -5.977 -14.375 1 94.75 111 THR A O 1
ATOM 886 N N . SER A 1 112 ? 7.281 -6.539 -14.758 1 95.5 112 SER A N 1
ATOM 887 C CA . SER A 1 112 ? 6.812 -5.156 -14.75 1 95.5 112 SER A CA 1
ATOM 888 C C . SER A 1 112 ? 6.109 -4.816 -13.438 1 95.5 112 SER A C 1
ATOM 890 O O . SER A 1 112 ? 5.855 -3.645 -13.156 1 95.5 112 SER A O 1
ATOM 892 N N . GLY A 1 113 ? 5.754 -5.793 -12.641 1 97.38 113 GLY A N 1
ATOM 893 C CA . GLY A 1 113 ? 4.957 -5.555 -11.445 1 97.38 113 GLY A CA 1
ATOM 894 C C . GLY A 1 113 ? 3.512 -5.211 -11.758 1 97.38 113 GLY A C 1
ATOM 895 O O . GLY A 1 113 ? 2.795 -4.695 -10.898 1 97.38 113 GLY A O 1
ATOM 896 N N . ILE A 1 114 ? 3.057 -5.496 -12.984 1 96.81 114 ILE A N 1
ATOM 897 C CA . ILE A 1 114 ? 1.763 -4.98 -13.414 1 96.81 114 ILE A CA 1
ATOM 898 C C . ILE A 1 114 ? 0.83 -6.141 -13.75 1 96.81 114 ILE A C 1
ATOM 900 O O . ILE A 1 114 ? -0.259 -6.258 -13.188 1 96.81 114 ILE A O 1
ATOM 904 N N . HIS A 1 115 ? 1.178 -7.055 -14.578 1 95.81 115 HIS A N 1
ATOM 905 C CA . HIS A 1 115 ? 0.237 -8.008 -15.156 1 95.81 115 HIS A CA 1
ATOM 906 C C . HIS A 1 115 ? 0.054 -9.219 -14.25 1 95.81 115 HIS A C 1
ATOM 908 O O . HIS A 1 115 ? -0.998 -9.383 -13.633 1 95.81 115 HIS A O 1
ATOM 914 N N . GLU A 1 116 ? 1.148 -10.062 -14.172 1 96.81 116 GLU A N 1
ATOM 915 C CA . GLU A 1 116 ? 1.021 -11.242 -13.312 1 96.81 116 GLU A CA 1
ATOM 916 C C . GLU A 1 116 ? 0.815 -10.836 -11.852 1 96.81 116 GLU A C 1
ATOM 918 O O . GLU A 1 116 ? -0.069 -11.367 -11.18 1 96.81 116 GLU A O 1
ATOM 923 N N . THR A 1 117 ? 1.604 -9.852 -11.391 1 98.38 117 THR A N 1
ATOM 924 C CA . THR A 1 117 ? 1.507 -9.383 -10.016 1 98.38 117 THR A CA 1
ATOM 925 C C . THR A 1 117 ? 0.14 -8.758 -9.742 1 98.38 117 THR A C 1
ATOM 927 O O . THR A 1 117 ? -0.521 -9.094 -8.758 1 98.38 117 THR A O 1
ATOM 930 N N . GLY A 1 118 ? -0.282 -7.852 -10.633 1 98.38 118 GLY A N 1
ATOM 931 C CA . GLY A 1 118 ? -1.572 -7.199 -10.477 1 98.38 118 GLY A CA 1
ATOM 932 C C . GLY A 1 118 ? -2.736 -8.172 -10.477 1 98.38 118 GLY A C 1
ATOM 933 O O . GLY A 1 118 ? -3.693 -8.008 -9.719 1 98.38 118 GLY A O 1
ATOM 934 N N . THR A 1 119 ? -2.658 -9.18 -11.32 1 98.44 119 THR A N 1
ATOM 935 C CA . THR A 1 119 ? -3.721 -10.18 -11.398 1 98.44 119 THR A CA 1
ATOM 936 C C . THR A 1 119 ? -3.758 -11.031 -10.133 1 98.44 119 THR A C 1
ATOM 938 O O . THR A 1 119 ? -4.832 -11.305 -9.594 1 98.44 119 THR A O 1
ATOM 941 N N . LEU A 1 120 ? -2.605 -11.398 -9.648 1 98.75 120 LEU A N 1
ATOM 942 C CA . LEU A 1 120 ? -2.545 -12.156 -8.398 1 98.75 120 LEU A CA 1
ATOM 943 C C . LEU A 1 120 ? -3.16 -11.359 -7.25 1 98.75 120 LEU A C 1
ATOM 945 O O . LEU A 1 120 ? -3.977 -11.891 -6.492 1 98.75 120 LEU A O 1
ATOM 949 N N . VAL A 1 121 ? -2.803 -10.086 -7.117 1 98.88 121 VAL A N 1
ATOM 950 C CA . VAL A 1 121 ? -3.334 -9.227 -6.062 1 98.88 121 VAL A CA 1
ATOM 951 C C . VAL A 1 121 ? -4.84 -9.062 -6.238 1 98.88 121 VAL A C 1
ATOM 953 O O . VAL A 1 121 ? -5.594 -9.07 -5.262 1 98.88 121 VAL A O 1
ATOM 956 N N . GLY A 1 122 ? -5.234 -8.867 -7.484 1 98.75 122 GLY A N 1
ATOM 957 C CA . GLY A 1 122 ? -6.664 -8.781 -7.742 1 98.75 122 GLY A CA 1
ATOM 958 C C . GLY A 1 122 ? -7.426 -10.008 -7.273 1 98.75 122 GLY A C 1
ATOM 959 O O . GLY A 1 122 ? -8.492 -9.891 -6.672 1 98.75 122 GLY A O 1
ATOM 960 N N . CYS A 1 123 ? -6.926 -11.156 -7.531 1 98.69 123 CYS A N 1
ATOM 961 C CA . CYS A 1 123 ? -7.57 -12.391 -7.102 1 98.69 123 CYS A CA 1
ATOM 962 C C . CYS A 1 123 ? -7.527 -12.531 -5.586 1 98.69 123 CYS A C 1
ATOM 964 O O . CYS A 1 123 ? -8.453 -13.078 -4.98 1 98.69 123 CYS A O 1
ATOM 966 N N . LEU A 1 124 ? -6.461 -12.062 -4.957 1 98.69 124 LEU A N 1
ATOM 967 C CA . LEU A 1 124 ? -6.445 -11.992 -3.5 1 98.69 124 LEU A CA 1
ATOM 968 C C . LEU A 1 124 ? -7.594 -11.133 -2.984 1 98.69 124 LEU A C 1
ATOM 970 O O . LEU A 1 124 ? -8.289 -11.516 -2.039 1 98.69 124 LEU A O 1
ATOM 974 N N . ARG A 1 125 ? -7.754 -9.906 -3.633 1 98.31 125 ARG A N 1
ATOM 975 C CA . ARG A 1 125 ? -8.836 -9.016 -3.229 1 98.31 125 ARG A CA 1
ATOM 976 C C . ARG A 1 125 ? -10.195 -9.688 -3.385 1 98.31 125 ARG A C 1
ATOM 978 O O . ARG A 1 125 ? -11.086 -9.516 -2.551 1 98.31 125 ARG A O 1
ATOM 985 N N . LYS A 1 126 ? -10.344 -10.453 -4.449 1 97.31 126 LYS A N 1
ATOM 986 C CA . LYS A 1 126 ? -11.562 -11.227 -4.637 1 97.31 126 LYS A CA 1
ATOM 987 C C . LYS A 1 126 ? -11.766 -12.219 -3.498 1 97.31 126 LYS A C 1
ATOM 989 O O . LYS A 1 126 ? -12.867 -12.328 -2.947 1 97.31 126 LYS A O 1
ATOM 994 N N . LEU A 1 127 ? -10.758 -12.883 -3.18 1 96.25 127 LEU A N 1
ATOM 995 C CA . LEU A 1 127 ? -10.789 -13.836 -2.074 1 96.25 127 LEU A CA 1
ATOM 996 C C . LEU A 1 127 ? -11.125 -13.141 -0.763 1 96.25 127 LEU A C 1
ATOM 998 O O . LEU A 1 127 ? -11.781 -13.719 0.104 1 96.25 127 LEU A O 1
ATOM 1002 N N . GLU A 1 128 ? -10.711 -11.914 -0.635 1 95.88 128 GLU A N 1
ATOM 1003 C CA . GLU A 1 128 ? -10.953 -11.094 0.551 1 95.88 128 GLU A CA 1
ATOM 1004 C C . GLU A 1 128 ? -12.375 -10.531 0.55 1 95.88 128 GLU A C 1
ATOM 1006 O O . GLU A 1 128 ? -12.789 -9.875 1.51 1 95.88 128 GLU A O 1
ATOM 1011 N N . GLY A 1 129 ? -13.062 -10.633 -0.555 1 94.88 129 GLY A N 1
ATOM 1012 C CA . GLY A 1 129 ? -14.461 -10.25 -0.601 1 94.88 129 GLY A CA 1
ATOM 1013 C C . GLY A 1 129 ? -14.68 -8.836 -1.12 1 94.88 129 GLY A C 1
ATOM 1014 O O . GLY A 1 129 ? -15.742 -8.25 -0.903 1 94.88 129 GLY A O 1
ATOM 1015 N N . TRP A 1 130 ? -13.672 -8.281 -1.838 1 96.31 130 TRP A N 1
ATOM 1016 C CA . TRP A 1 130 ? -13.828 -6.957 -2.422 1 96.31 130 TRP A CA 1
ATOM 1017 C C . TRP A 1 130 ? -14.859 -6.973 -3.547 1 96.31 130 TRP A C 1
ATOM 1019 O O . TRP A 1 130 ? -14.984 -7.965 -4.266 1 96.31 130 TRP A O 1
ATOM 1029 N N . ASN A 1 131 ? -15.578 -5.926 -3.67 1 95.94 131 ASN A N 1
ATOM 1030 C CA . ASN A 1 131 ? -16.359 -5.793 -4.891 1 95.94 131 ASN A CA 1
ATOM 1031 C C . ASN A 1 131 ? -15.477 -5.609 -6.117 1 95.94 131 ASN A C 1
ATOM 1033 O O . ASN A 1 131 ? -14.367 -5.082 -6.012 1 95.94 131 ASN A O 1
ATOM 1037 N N . PHE A 1 132 ? -15.945 -5.977 -7.211 1 97.12 132 PHE A N 1
ATOM 1038 C CA . PHE A 1 132 ? -15.141 -6.062 -8.422 1 97.12 132 PHE A CA 1
ATOM 1039 C C . PHE A 1 132 ? -14.672 -4.68 -8.859 1 97.12 132 PHE A C 1
ATOM 1041 O O . PHE A 1 132 ? -13.539 -4.523 -9.32 1 97.12 132 PHE A O 1
ATOM 1048 N N . SER A 1 133 ? -15.484 -3.672 -8.75 1 97 133 SER A N 1
ATOM 1049 C CA . SER A 1 133 ? -15.102 -2.322 -9.164 1 97 133 SER A CA 1
ATOM 1050 C C . SER A 1 133 ? -13.883 -1.832 -8.391 1 97 133 SER A C 1
ATOM 1052 O O . SER A 1 133 ? -12.984 -1.208 -8.969 1 97 133 SER A O 1
ATOM 1054 N N . SER A 1 134 ? -13.836 -2.111 -7.098 1 97.12 134 SER A N 1
ATOM 1055 C CA . SER A 1 134 ? -12.695 -1.717 -6.273 1 97.12 134 SER A CA 1
ATOM 1056 C C . SER A 1 134 ? -11.438 -2.49 -6.656 1 97.12 134 SER A C 1
ATOM 1058 O O . SER A 1 134 ? -10.336 -1.939 -6.645 1 97.12 134 SER A O 1
ATOM 1060 N N . ILE A 1 135 ? -11.609 -3.723 -7 1 98.31 135 ILE A N 1
ATOM 1061 C CA . ILE A 1 135 ? -10.492 -4.555 -7.422 1 98.31 135 ILE A CA 1
ATOM 1062 C C . ILE A 1 135 ? -9.867 -3.975 -8.688 1 98.31 135 ILE A C 1
ATOM 1064 O O . ILE A 1 135 ? -8.648 -3.811 -8.766 1 98.31 135 ILE A O 1
ATOM 1068 N N . VAL A 1 136 ? -10.688 -3.623 -9.609 1 97.94 136 VAL A N 1
ATOM 1069 C CA . VAL A 1 136 ? -10.234 -3.094 -10.891 1 97.94 136 VAL A CA 1
ATOM 1070 C C . VAL A 1 136 ? -9.562 -1.737 -10.68 1 97.94 136 VAL A C 1
ATOM 1072 O O . VAL A 1 136 ? -8.547 -1.438 -11.305 1 97.94 136 VAL A O 1
ATOM 1075 N N . THR A 1 137 ? -10.125 -0.985 -9.797 1 95.94 137 THR A N 1
ATOM 1076 C CA . THR A 1 137 ? -9.555 0.321 -9.492 1 95.94 137 THR A CA 1
ATOM 1077 C C . THR A 1 137 ? -8.125 0.176 -8.961 1 95.94 137 THR A C 1
ATOM 1079 O O . THR A 1 137 ? -7.223 0.895 -9.391 1 95.94 137 THR A O 1
ATOM 1082 N N . GLU A 1 138 ? -7.934 -0.716 -8.031 1 96.75 138 GLU A N 1
ATOM 1083 C CA . GLU A 1 138 ? -6.582 -0.935 -7.523 1 96.75 138 GLU A CA 1
ATOM 1084 C C . GLU A 1 138 ? -5.656 -1.449 -8.625 1 96.75 138 GLU A C 1
ATOM 1086 O O . GLU A 1 138 ? -4.527 -0.974 -8.766 1 96.75 138 GLU A O 1
ATOM 1091 N N . TYR A 1 139 ? -6.098 -2.41 -9.438 1 97.88 139 TYR A N 1
ATOM 1092 C CA . TYR A 1 139 ? -5.301 -2.943 -10.531 1 97.88 139 TYR A CA 1
ATOM 1093 C C . TYR A 1 139 ? -4.852 -1.83 -11.469 1 97.88 139 TYR A C 1
ATOM 1095 O O . TYR A 1 139 ? -3.668 -1.729 -11.805 1 97.88 139 TYR A O 1
ATOM 1103 N N . ARG A 1 140 ? -5.734 -0.986 -11.773 1 96.19 140 ARG A N 1
ATOM 1104 C CA . ARG A 1 140 ? -5.473 0.07 -12.742 1 96.19 140 ARG A CA 1
ATOM 1105 C C . ARG A 1 140 ? -4.559 1.141 -12.156 1 96.19 140 ARG A C 1
ATOM 1107 O O . ARG A 1 140 ? -3.818 1.801 -12.891 1 96.19 140 ARG A O 1
ATOM 1114 N N . SER A 1 141 ? -4.602 1.313 -10.852 1 94.44 141 SER A N 1
ATOM 1115 C CA . SER A 1 141 ? -3.717 2.293 -10.227 1 94.44 141 SER A CA 1
ATOM 1116 C C . SER A 1 141 ? -2.252 1.913 -10.406 1 94.44 141 SER A C 1
ATOM 1118 O O . SER A 1 141 ? -1.388 2.785 -10.516 1 94.44 141 SER A O 1
ATOM 1120 N N . TYR A 1 142 ? -1.963 0.667 -10.508 1 96 142 TYR A N 1
ATOM 1121 C CA . TYR A 1 142 ? -0.604 0.199 -10.758 1 96 142 TYR A CA 1
ATOM 1122 C C . TYR A 1 142 ? -0.326 0.113 -12.25 1 96 142 TYR A C 1
ATOM 1124 O O . TYR A 1 142 ? 0.769 0.456 -12.711 1 96 142 TYR A O 1
ATOM 1132 N N . ALA A 1 143 ? -1.34 -0.273 -13 1 96 143 ALA A N 1
ATOM 1133 C CA . ALA A 1 143 ? -1.139 -0.551 -14.414 1 96 143 ALA A CA 1
ATOM 1134 C C . ALA A 1 143 ? -1.116 0.74 -15.234 1 96 143 ALA A C 1
ATOM 1136 O O . ALA A 1 143 ? -0.374 0.852 -16.203 1 96 143 ALA A O 1
ATOM 1137 N N . GLY A 1 144 ? -1.977 1.706 -14.805 1 92.38 144 GLY A N 1
ATOM 1138 C CA . GLY A 1 144 ? -2.117 2.908 -15.609 1 92.38 144 GLY A CA 1
ATOM 1139 C C . GLY A 1 144 ? -2.545 2.621 -17.047 1 92.38 144 GLY A C 1
ATOM 1140 O O . GLY A 1 144 ? -3.541 1.933 -17.266 1 92.38 144 GLY A O 1
ATOM 1141 N N . THR A 1 145 ? -1.729 3.1 -18.016 1 93.06 145 THR A N 1
ATOM 1142 C CA . THR A 1 145 ? -2.057 2.955 -19.422 1 93.06 145 THR A CA 1
ATOM 1143 C C . THR A 1 145 ? -1.763 1.537 -19.906 1 93.06 145 THR A C 1
ATOM 1145 O O . THR A 1 145 ? -2.166 1.153 -21.016 1 93.06 145 THR A O 1
ATOM 1148 N N . LYS A 1 146 ? -1.147 0.7 -19.125 1 94.75 146 LYS A N 1
ATOM 1149 C CA . LYS A 1 146 ? -0.782 -0.657 -19.531 1 94.75 146 LYS A CA 1
ATOM 1150 C C . LYS A 1 146 ? -1.834 -1.665 -19.078 1 94.75 146 LYS A C 1
ATOM 1152 O O . LYS A 1 146 ? -1.646 -2.875 -19.219 1 94.75 146 LYS A O 1
ATOM 1157 N N . ALA A 1 147 ? -2.9 -1.185 -18.516 1 96.12 147 ALA A N 1
ATOM 1158 C CA . ALA A 1 147 ? -3.961 -2.076 -18.062 1 96.12 147 ALA A CA 1
ATOM 1159 C C . ALA A 1 147 ? -4.477 -2.951 -19.188 1 96.12 147 ALA A C 1
ATOM 1161 O O . ALA A 1 147 ? -4.641 -2.482 -20.328 1 96.12 147 ALA A O 1
ATOM 1162 N N . ARG A 1 148 ? -4.73 -4.207 -18.875 1 96.19 148 ARG A N 1
ATOM 1163 C CA . ARG A 1 148 ? -5.266 -5.156 -19.844 1 96.19 148 ARG A CA 1
ATOM 1164 C C . ARG A 1 148 ? -6.648 -5.645 -19.438 1 96.19 148 ARG A C 1
ATOM 1166 O O . ARG A 1 148 ? -6.82 -6.184 -18.328 1 96.19 148 ARG A O 1
ATOM 1173 N N . TYR A 1 149 ? -7.574 -5.523 -20.328 1 96.31 149 TYR A N 1
ATOM 1174 C CA . TYR A 1 149 ? -8.938 -5.969 -20.078 1 96.31 149 TYR A CA 1
ATOM 1175 C C . TYR A 1 149 ? -8.977 -7.469 -19.797 1 96.31 149 TYR A C 1
ATOM 1177 O O . TYR A 1 149 ? -9.742 -7.926 -18.953 1 96.31 149 TYR A O 1
ATOM 1185 N N . VAL A 1 150 ? -8.156 -8.227 -20.422 1 96.5 150 VAL A N 1
ATOM 1186 C CA . VAL A 1 150 ? -8.141 -9.68 -20.266 1 96.5 150 VAL A CA 1
ATOM 1187 C C . VAL A 1 150 ? -7.758 -10.039 -18.844 1 96.5 150 VAL A C 1
ATOM 1189 O O . VAL A 1 150 ? -8.25 -11.031 -18.297 1 96.5 150 VAL A O 1
ATOM 1192 N N . ASN A 1 151 ? -6.883 -9.281 -18.203 1 97.62 151 ASN A N 1
ATOM 1193 C CA . ASN A 1 151 ? -6.52 -9.531 -16.812 1 97.62 151 ASN A CA 1
ATOM 1194 C C . ASN A 1 151 ? -7.672 -9.211 -15.867 1 97.62 151 ASN A C 1
ATOM 1196 O O . ASN A 1 151 ? -7.902 -9.938 -14.898 1 97.62 151 ASN A O 1
ATOM 1200 N N . GLU A 1 152 ? -8.367 -8.117 -16.156 1 98.25 152 GLU A N 1
ATOM 1201 C CA . GLU A 1 152 ? -9.547 -7.77 -15.367 1 98.25 152 GLU A CA 1
ATOM 1202 C C . GLU A 1 152 ? -10.617 -8.852 -15.469 1 98.25 152 GLU A C 1
ATOM 1204 O O . GLU A 1 152 ? -11.211 -9.234 -14.461 1 98.25 152 GLU A O 1
ATOM 1209 N N . GLN A 1 153 ? -10.836 -9.336 -16.641 1 97.69 153 GLN A N 1
ATOM 1210 C CA . GLN A 1 153 ? -11.789 -10.414 -16.844 1 97.69 153 GLN A CA 1
ATOM 1211 C C . GLN A 1 153 ? -11.344 -11.688 -16.141 1 97.69 153 GLN A C 1
ATOM 1213 O O . GLN A 1 153 ? -12.172 -12.406 -15.562 1 97.69 153 GLN A O 1
ATOM 1218 N N . PHE A 1 154 ? -10.078 -11.961 -16.234 1 97.81 154 PHE A N 1
ATOM 1219 C CA . PHE A 1 154 ? -9.539 -13.117 -15.539 1 97.81 154 PHE A CA 1
ATOM 1220 C C . PHE A 1 154 ? -9.852 -13.047 -14.047 1 97.81 154 PHE A C 1
ATOM 1222 O O . PHE A 1 154 ? -10.32 -14.031 -13.461 1 97.81 154 PHE A O 1
ATOM 1229 N N . ILE A 1 155 ? -9.641 -11.914 -13.438 1 98.38 155 ILE A N 1
ATOM 1230 C CA . ILE A 1 155 ? -9.898 -11.727 -12.016 1 98.38 155 ILE A CA 1
ATOM 1231 C C . ILE A 1 155 ? -11.375 -11.969 -11.719 1 98.38 155 ILE A C 1
ATOM 1233 O O . ILE A 1 155 ? -11.719 -12.656 -10.758 1 98.38 155 ILE A O 1
ATOM 1237 N N . GLU A 1 156 ? -12.172 -11.406 -12.539 1 97.75 156 GLU A N 1
ATOM 1238 C CA . GLU A 1 156 ? -13.617 -11.523 -12.359 1 97.75 156 GLU A CA 1
ATOM 1239 C C . GLU A 1 156 ? -14.062 -12.984 -12.391 1 97.75 156 GLU A C 1
ATOM 1241 O O . GLU A 1 156 ? -14.898 -13.398 -11.586 1 97.75 156 GLU A O 1
ATOM 1246 N N . LEU A 1 157 ? -13.469 -13.758 -13.219 1 97.44 157 LEU A N 1
ATOM 1247 C CA . LEU A 1 157 ? -13.969 -15.094 -13.508 1 97.44 157 LEU A CA 1
ATOM 1248 C C . LEU A 1 157 ? -13.188 -16.141 -12.727 1 97.44 157 LEU A C 1
ATOM 1250 O O . LEU A 1 157 ? -13.555 -17.328 -12.719 1 97.44 157 LEU A O 1
ATOM 1254 N N . PHE A 1 158 ? -12.109 -15.742 -12.133 1 97.75 158 PHE A N 1
ATOM 1255 C CA . PHE A 1 158 ? -11.281 -16.688 -11.398 1 97.75 158 PHE A CA 1
ATOM 1256 C C . PHE A 1 158 ? -12.117 -17.469 -10.383 1 97.75 158 PHE A C 1
ATOM 1258 O O . PHE A 1 158 ? -12.859 -16.875 -9.602 1 97.75 158 PHE A O 1
ATOM 1265 N N . ASP A 1 159 ? -11.961 -18.766 -10.398 1 97.19 159 ASP A N 1
ATOM 1266 C CA . ASP A 1 159 ? -12.695 -19.641 -9.5 1 97.19 159 ASP A CA 1
ATOM 1267 C C . ASP A 1 159 ? -11.969 -19.812 -8.172 1 97.19 159 ASP A C 1
ATOM 1269 O O . ASP A 1 159 ? -10.977 -20.531 -8.086 1 97.19 159 ASP A O 1
ATOM 1273 N N . LEU A 1 160 ? -12.492 -19.266 -7.184 1 95.38 160 LEU A N 1
ATOM 1274 C CA . LEU A 1 160 ? -11.867 -19.234 -5.863 1 95.38 160 LEU A CA 1
ATOM 1275 C C . LEU A 1 160 ? -11.797 -20.641 -5.266 1 95.38 160 LEU A C 1
ATOM 1277 O O . LEU A 1 160 ? -10.992 -20.891 -4.371 1 95.38 160 LEU A O 1
ATOM 1281 N N . ASP A 1 161 ? -12.594 -21.516 -5.699 1 95.75 161 ASP A N 1
ATOM 1282 C CA . ASP A 1 161 ? -12.617 -22.859 -5.16 1 95.75 161 ASP A CA 1
ATOM 1283 C C . ASP A 1 161 ? -11.359 -23.641 -5.543 1 95.75 161 ASP A C 1
ATOM 1285 O O . ASP A 1 161 ? -11.07 -24.688 -4.969 1 95.75 161 ASP A O 1
ATOM 1289 N N . LEU A 1 162 ? -10.648 -23.125 -6.492 1 96.25 162 LEU A N 1
ATOM 1290 C CA . LEU A 1 162 ? -9.406 -23.766 -6.918 1 96.25 162 LEU A CA 1
ATOM 1291 C C . LEU A 1 162 ? -8.328 -23.641 -5.84 1 96.25 162 LEU A C 1
ATOM 1293 O O . LEU A 1 162 ? -7.359 -24.391 -5.828 1 96.25 162 LEU A O 1
ATOM 1297 N N . VAL A 1 163 ? -8.445 -22.641 -4.965 1 97.19 163 VAL A N 1
ATOM 1298 C CA . VAL A 1 163 ? -7.402 -22.312 -4.004 1 97.19 163 VAL A CA 1
ATOM 1299 C C . VAL A 1 163 ? -7.527 -23.188 -2.768 1 97.19 163 VAL A C 1
ATOM 1301 O O . VAL A 1 163 ? -8.602 -23.281 -2.166 1 97.19 163 VAL A O 1
ATOM 1304 N N . THR A 1 164 ? -6.445 -23.828 -2.457 1 97.38 164 THR A N 1
ATOM 1305 C CA . THR A 1 164 ? -6.348 -24.562 -1.193 1 97.38 164 THR A CA 1
ATOM 1306 C C . THR A 1 164 ? -5.664 -23.703 -0.132 1 97.38 164 THR A C 1
ATOM 1308 O O . THR A 1 164 ? -4.465 -23.438 -0.218 1 97.38 164 THR A O 1
ATOM 1311 N N . LEU A 1 165 ? -6.387 -23.328 0.862 1 96.75 165 LEU A N 1
ATOM 1312 C CA . LEU A 1 165 ? -5.836 -22.453 1.888 1 96.75 165 LEU A CA 1
ATOM 1313 C C . LEU A 1 165 ? -4.801 -23.188 2.734 1 96.75 165 LEU A C 1
ATOM 1315 O O . LEU A 1 165 ? -5.023 -24.328 3.141 1 96.75 165 LEU A O 1
ATOM 1319 N N . PRO A 1 166 ? -3.736 -22.562 2.973 1 97.56 166 PRO A N 1
ATOM 1320 C CA . PRO A 1 166 ? -2.705 -23.188 3.795 1 97.56 166 PRO A CA 1
ATOM 1321 C C . PRO A 1 166 ? -3.111 -23.312 5.262 1 97.56 166 PRO A C 1
ATOM 1323 O O . PRO A 1 166 ? -4.074 -22.672 5.695 1 97.56 166 PRO A O 1
ATOM 1326 N N . LEU A 1 167 ? -2.367 -24.109 5.945 1 96.5 167 LEU A N 1
ATOM 1327 C CA . LEU A 1 167 ? -2.645 -24.391 7.348 1 96.5 167 LEU A CA 1
ATOM 1328 C C . LEU A 1 167 ? -2.41 -23.156 8.203 1 96.5 167 LEU A C 1
ATOM 1330 O O . LEU A 1 167 ? -3.195 -22.859 9.117 1 96.5 167 LEU A O 1
ATOM 1334 N N . HIS A 1 168 ? -1.307 -22.453 7.926 1 98 168 HIS A N 1
ATOM 1335 C CA . HIS A 1 168 ? -0.943 -21.281 8.727 1 98 168 HIS A CA 1
ATOM 1336 C C . HIS A 1 168 ? -1.286 -19.984 7.992 1 98 168 HIS A C 1
ATOM 1338 O O . HIS A 1 168 ? -0.429 -19.406 7.332 1 98 168 HIS A O 1
ATOM 1344 N N . LEU A 1 169 ? -2.48 -19.531 8.18 1 98.19 169 LEU A N 1
ATOM 1345 C CA . LEU A 1 169 ? -2.977 -18.328 7.539 1 98.19 169 LEU A CA 1
ATOM 1346 C C . LEU A 1 169 ? -2.539 -17.078 8.312 1 98.19 169 LEU A C 1
ATOM 1348 O O . LEU A 1 169 ? -2.357 -17.141 9.531 1 98.19 169 LEU A O 1
ATOM 1352 N N . PRO A 1 170 ? -2.365 -16.016 7.625 1 97.81 170 PRO A N 1
ATOM 1353 C CA . PRO A 1 170 ? -2.094 -14.781 8.367 1 97.81 170 PRO A CA 1
ATOM 1354 C C . PRO A 1 170 ? -3.264 -14.359 9.25 1 97.81 170 PRO A C 1
ATOM 1356 O O . PRO A 1 170 ? -4.426 -14.539 8.875 1 97.81 170 PRO A O 1
ATOM 1359 N N . ALA A 1 171 ? -2.928 -13.703 10.32 1 96.25 171 ALA A N 1
ATOM 1360 C CA . ALA A 1 171 ? -3.943 -13.305 11.297 1 96.25 171 ALA A CA 1
ATOM 1361 C C . ALA A 1 171 ? -4.969 -12.367 10.672 1 96.25 171 ALA A C 1
ATOM 1363 O O . ALA A 1 171 ? -6.168 -12.484 10.93 1 96.25 171 ALA A O 1
ATOM 1364 N N . TRP A 1 172 ? -4.488 -11.461 9.875 1 94.56 172 TRP A N 1
ATOM 1365 C CA . TRP A 1 172 ? -5.402 -10.492 9.266 1 94.56 172 TRP A CA 1
ATOM 1366 C C . TRP A 1 172 ? -6.418 -11.195 8.375 1 94.56 172 TRP A C 1
ATOM 1368 O O . TRP A 1 172 ? -7.566 -10.758 8.266 1 94.56 172 TRP A O 1
ATOM 1378 N N . PHE A 1 173 ? -6.035 -12.227 7.711 1 96 173 PHE A N 1
ATOM 1379 C CA . PHE A 1 173 ? -6.945 -12.945 6.828 1 96 173 PHE A CA 1
ATOM 1380 C C . PHE A 1 173 ? -7.984 -13.711 7.637 1 96 173 PHE A C 1
ATOM 1382 O O . PHE A 1 173 ? -9.172 -13.711 7.293 1 96 173 PHE A O 1
ATOM 1389 N N . ILE A 1 174 ? -7.535 -14.32 8.695 1 94.81 174 ILE A N 1
ATOM 1390 C CA . ILE A 1 174 ? -8.438 -15.039 9.586 1 94.81 174 ILE A CA 1
ATOM 1391 C C . ILE A 1 174 ? -9.5 -14.086 10.133 1 94.81 174 ILE A C 1
ATOM 1393 O O . ILE A 1 174 ? -10.695 -14.391 10.102 1 94.81 174 ILE A O 1
ATOM 1397 N N . ASP A 1 175 ? -9.039 -12.953 10.562 1 91.75 175 ASP A N 1
ATOM 1398 C CA . ASP A 1 175 ? -9.945 -11.961 11.133 1 91.75 175 ASP A CA 1
ATOM 1399 C C . ASP A 1 175 ? -10.953 -11.477 10.086 1 91.75 175 ASP A C 1
ATOM 1401 O O . ASP A 1 175 ? -12.141 -11.328 10.383 1 91.75 175 ASP A O 1
ATOM 1405 N N . GLN A 1 176 ? -10.5 -11.258 8.93 1 90.94 176 GLN A N 1
ATOM 1406 C CA . GLN A 1 176 ? -11.352 -10.789 7.844 1 90.94 176 GLN A CA 1
ATOM 1407 C C . GLN A 1 176 ? -12.422 -11.82 7.5 1 90.94 176 GLN A C 1
ATOM 1409 O O . GLN A 1 176 ? -13.586 -11.477 7.301 1 90.94 176 GLN A O 1
ATOM 1414 N N . GLN A 1 177 ? -12.016 -13.078 7.445 1 89.31 177 GLN A N 1
ATOM 1415 C CA . GLN A 1 177 ? -12.953 -14.141 7.109 1 89.31 177 GLN A CA 1
ATOM 1416 C C . GLN A 1 177 ? -14.023 -14.289 8.18 1 89.31 177 GLN A C 1
ATOM 1418 O O . GLN A 1 177 ? -15.188 -14.555 7.875 1 89.31 177 GLN A O 1
ATOM 1423 N N . LYS A 1 178 ? -13.602 -14.102 9.391 1 87.44 178 LYS A N 1
ATOM 1424 C CA . LYS A 1 178 ? -14.562 -14.156 10.492 1 87.44 178 LYS A CA 1
ATOM 1425 C C . LYS A 1 178 ? -15.602 -13.039 10.367 1 87.44 178 LYS A C 1
ATOM 1427 O O . LYS A 1 178 ? -16.797 -13.258 10.625 1 87.44 178 LYS A O 1
ATOM 1432 N N . MET A 1 179 ? -15.148 -11.914 9.984 1 84.12 179 MET A N 1
ATOM 1433 C CA . MET A 1 179 ? -16.031 -10.766 9.844 1 84.12 179 MET A CA 1
ATOM 1434 C C . MET A 1 179 ? -17.016 -10.977 8.703 1 84.12 179 MET A C 1
ATOM 1436 O O . MET A 1 179 ? -18.188 -10.562 8.789 1 84.12 179 MET A O 1
ATOM 1440 N N . LEU A 1 180 ? -16.578 -11.586 7.715 1 81.69 180 LEU A N 1
ATOM 1441 C CA . LEU A 1 180 ? -17.406 -11.812 6.539 1 81.69 180 LEU A CA 1
ATOM 1442 C C . LEU A 1 180 ? -18.484 -12.852 6.832 1 81.69 180 LEU A C 1
ATOM 1444 O O . LEU A 1 180 ? -19.594 -12.766 6.301 1 81.69 180 LEU A O 1
ATOM 1448 N N . VAL A 1 181 ? -18.188 -13.898 7.629 1 73.69 181 VAL A N 1
ATOM 1449 C CA . VAL A 1 181 ? -19.156 -14.938 7.969 1 73.69 181 VAL A CA 1
ATOM 1450 C C . VAL A 1 181 ? -20.094 -14.43 9.047 1 73.69 181 VAL A C 1
ATOM 1452 O O . VAL A 1 181 ? -21.281 -14.797 9.078 1 73.69 181 VAL A O 1
ATOM 1455 N N . GLY A 1 182 ? -19.562 -13.805 10.094 1 60.31 182 GLY A N 1
ATOM 1456 C CA . GLY A 1 182 ? -20.406 -13.328 11.18 1 60.31 182 GLY A CA 1
ATOM 1457 C C . GLY A 1 182 ? -21.422 -12.297 10.742 1 60.31 182 GLY A C 1
ATOM 1458 O O . GLY A 1 182 ? -22.391 -12.031 11.453 1 60.31 182 GLY A O 1
ATOM 1459 N N . TRP A 1 183 ? -21.203 -11.547 9.805 1 49.53 183 TRP A N 1
ATOM 1460 C CA . TRP A 1 183 ? -22.203 -10.609 9.328 1 49.53 183 TRP A CA 1
ATOM 1461 C C . TRP A 1 183 ? -23.406 -11.344 8.758 1 49.53 183 TRP A C 1
ATOM 1463 O O . TRP A 1 183 ? -24.484 -10.758 8.609 1 49.53 183 TRP A O 1
ATOM 1473 N N . THR A 1 184 ? -23.406 -12.586 8.375 1 39.5 184 THR A N 1
ATOM 1474 C CA . THR A 1 184 ? -24.562 -13.328 7.902 1 39.5 184 THR A CA 1
ATOM 1475 C C . THR A 1 184 ? -25.422 -13.789 9.07 1 39.5 184 THR A C 1
ATOM 1477 O O . THR A 1 184 ? -26.547 -14.25 8.883 1 39.5 184 THR A O 1
ATOM 1480 N N . GLY A 1 185 ? -24.906 -13.875 10.234 1 34.31 185 GLY A N 1
ATOM 1481 C CA . GLY A 1 185 ? -25.875 -14.25 11.258 1 34.31 185 GLY A CA 1
ATOM 1482 C C . GLY A 1 185 ? -26.594 -13.062 11.859 1 34.31 185 GLY A C 1
ATOM 1483 O O . GLY A 1 185 ? -26.109 -11.93 11.781 1 34.31 185 GLY A O 1
ATOM 1484 N N . MET B 1 1 ? -27.453 -23.875 -6.438 1 27.89 1 MET B N 1
ATOM 1485 C CA . MET B 1 1 ? -26.312 -23.391 -5.68 1 27.89 1 MET B CA 1
ATOM 1486 C C . MET B 1 1 ? -26.453 -21.906 -5.375 1 27.89 1 MET B C 1
ATOM 1488 O O . MET B 1 1 ? -26.516 -21.078 -6.293 1 27.89 1 MET B O 1
ATOM 1492 N N . GLY B 1 2 ? -27.234 -21.531 -4.461 1 33.09 2 GLY B N 1
ATOM 1493 C CA . GLY B 1 2 ? -27.625 -20.172 -4.102 1 33.09 2 GLY B CA 1
ATOM 1494 C C . GLY B 1 2 ? -26.484 -19.188 -4.152 1 33.09 2 GLY B C 1
ATOM 1495 O O . GLY B 1 2 ? -25.375 -19.484 -3.711 1 33.09 2 GLY B O 1
ATOM 1496 N N . ALA B 1 3 ? -26.281 -18.375 -5.191 1 37.62 3 ALA B N 1
ATOM 1497 C CA . ALA B 1 3 ? -25.359 -17.25 -5.23 1 37.62 3 ALA B CA 1
ATOM 1498 C C . ALA B 1 3 ? -25.156 -16.656 -3.836 1 37.62 3 ALA B C 1
ATOM 1500 O O . ALA B 1 3 ? -26.094 -16.094 -3.256 1 37.62 3 ALA B O 1
ATOM 1501 N N . ASN B 1 4 ? -24.562 -17.344 -2.826 1 43.03 4 ASN B N 1
ATOM 1502 C CA . ASN B 1 4 ? -24.344 -16.891 -1.458 1 43.03 4 ASN B CA 1
ATOM 1503 C C . ASN B 1 4 ? -24.156 -15.375 -1.397 1 43.03 4 ASN B C 1
ATOM 1505 O O . ASN B 1 4 ? -23.344 -14.82 -2.131 1 43.03 4 ASN B O 1
ATOM 1509 N N . ASN B 1 5 ? -25.172 -14.648 -1.251 1 48.53 5 ASN B N 1
ATOM 1510 C CA . ASN B 1 5 ? -25.312 -13.203 -1.07 1 48.53 5 ASN B CA 1
ATOM 1511 C C . ASN B 1 5 ? -24.125 -12.617 -0.302 1 48.53 5 ASN B C 1
ATOM 1513 O O . ASN B 1 5 ? -24.203 -12.43 0.913 1 48.53 5 ASN B O 1
ATOM 1517 N N . ILE B 1 6 ? -22.922 -13.055 -0.555 1 59.31 6 ILE B N 1
ATOM 1518 C CA . ILE B 1 6 ? -21.781 -12.547 0.193 1 59.31 6 ILE B CA 1
ATOM 1519 C C . ILE B 1 6 ? -21.734 -11.023 0.095 1 59.31 6 ILE B C 1
ATOM 1521 O O . ILE B 1 6 ? -21.906 -10.461 -0.988 1 59.31 6 ILE B O 1
ATOM 1525 N N . ASN B 1 7 ? -22.156 -10.359 1.19 1 77.81 7 ASN B N 1
ATOM 1526 C CA . ASN B 1 7 ? -22 -8.914 1.288 1 77.81 7 ASN B CA 1
ATOM 1527 C C . ASN B 1 7 ? -20.562 -8.5 0.96 1 77.81 7 ASN B C 1
ATOM 1529 O O . ASN B 1 7 ? -19.641 -8.773 1.729 1 77.81 7 ASN B O 1
ATOM 1533 N N . LEU B 1 8 ? -20.359 -8.047 -0.319 1 89.5 8 LEU B N 1
ATOM 1534 C CA . LEU B 1 8 ? -19.047 -7.629 -0.815 1 89.5 8 LEU B CA 1
ATOM 1535 C C . LEU B 1 8 ? -18.562 -6.379 -0.088 1 89.5 8 LEU B C 1
ATOM 1537 O O . LEU B 1 8 ? -19.375 -5.535 0.31 1 89.5 8 LEU B O 1
ATOM 1541 N N . LEU B 1 9 ? -17.344 -6.383 0.119 1 93.75 9 LEU B N 1
ATOM 1542 C CA . LEU B 1 9 ? -16.703 -5.246 0.777 1 93.75 9 LEU B CA 1
ATOM 1543 C C . LEU B 1 9 ? -16.344 -4.16 -0.233 1 93.75 9 LEU B C 1
ATOM 1545 O O . LEU B 1 9 ? -15.984 -4.461 -1.371 1 93.75 9 LEU B O 1
ATOM 1549 N N . SER B 1 10 ? -16.422 -2.926 0.218 1 95.69 10 SER B N 1
ATOM 1550 C CA . SER B 1 10 ? -16.109 -1.763 -0.607 1 95.69 10 SER B CA 1
ATOM 1551 C C . SER B 1 10 ? -15.07 -0.869 0.063 1 95.69 10 SER B C 1
ATOM 1553 O O . SER B 1 10 ? -15.422 0.039 0.819 1 95.69 10 SER B O 1
ATOM 1555 N N . PRO B 1 11 ? -13.82 -1.102 -0.215 1 96.88 11 PRO B N 1
ATOM 1556 C CA . PRO B 1 11 ? -12.828 -0.163 0.311 1 96.88 11 PRO B CA 1
ATOM 1557 C C . PRO B 1 11 ? -13.023 1.257 -0.217 1 96.88 11 PRO B C 1
ATOM 1559 O O . PRO B 1 11 ? -13.586 1.446 -1.3 1 96.88 11 PRO B O 1
ATOM 1562 N N . PRO B 1 12 ? -12.648 2.236 0.586 1 97.38 12 PRO B N 1
ATOM 1563 C CA . PRO B 1 12 ? -12.688 3.594 0.036 1 97.38 12 PRO B CA 1
ATOM 1564 C C . PRO B 1 12 ? -11.703 3.791 -1.116 1 97.38 12 PRO B C 1
ATOM 1566 O O . PRO B 1 12 ? -10.742 3.023 -1.254 1 97.38 12 PRO B O 1
ATOM 1569 N N . GLU B 1 13 ? -11.945 4.773 -1.915 1 95.31 13 GLU B N 1
ATOM 1570 C CA . GLU B 1 13 ? -11.016 5.094 -2.994 1 95.31 13 GLU B CA 1
ATOM 1571 C C . GLU B 1 13 ? -9.672 5.566 -2.443 1 95.31 13 GLU B C 1
ATOM 1573 O O . GLU B 1 13 ? -9.609 6.148 -1.358 1 95.31 13 GLU B O 1
ATOM 1578 N N . GLN B 1 14 ? -8.641 5.258 -3.201 1 96.12 14 GLN B N 1
ATOM 1579 C CA . GLN B 1 14 ? -7.273 5.629 -2.861 1 96.12 14 GLN B CA 1
ATOM 1580 C C . GLN B 1 14 ? -6.832 4.973 -1.558 1 96.12 14 GLN B C 1
ATOM 1582 O O . GLN B 1 14 ? -6.012 5.523 -0.822 1 96.12 14 GLN B O 1
ATOM 1587 N N . PHE B 1 15 ? -7.512 3.889 -1.295 1 97.56 15 PHE B N 1
ATOM 1588 C CA . PHE B 1 15 ? -7.105 3.152 -0.103 1 97.56 15 PHE B CA 1
ATOM 1589 C C . PHE B 1 15 ? -5.746 2.494 -0.31 1 97.56 15 PHE B C 1
ATOM 1591 O O . PHE B 1 15 ? -5.461 1.969 -1.389 1 97.56 15 PHE B O 1
ATOM 1598 N N . GLY B 1 16 ? -4.906 2.486 0.736 1 97.31 16 GLY B N 1
ATOM 1599 C CA . GLY B 1 16 ? -3.621 1.804 0.702 1 97.31 16 GLY B CA 1
ATOM 1600 C C . GLY B 1 16 ? -2.951 1.725 2.061 1 97.31 16 GLY B C 1
ATOM 1601 O O . GLY B 1 16 ? -3.26 2.512 2.957 1 97.31 16 GLY B O 1
ATOM 1602 N N . ILE B 1 17 ? -2.123 0.733 2.139 1 98.25 17 ILE B N 1
ATOM 1603 C CA . ILE B 1 17 ? -1.231 0.658 3.291 1 98.25 17 ILE B CA 1
ATOM 1604 C C . ILE B 1 17 ? 0.052 1.434 3 1 98.25 17 ILE B C 1
ATOM 1606 O O . ILE B 1 17 ? 0.781 1.111 2.061 1 98.25 17 ILE B O 1
ATOM 1610 N N . VAL B 1 18 ? 0.278 2.455 3.801 1 98.56 18 VAL B N 1
ATOM 1611 C CA . VAL B 1 18 ? 1.463 3.285 3.604 1 98.56 18 VAL B CA 1
ATOM 1612 C C . VAL B 1 18 ? 2.668 2.633 4.277 1 98.56 18 VAL B C 1
ATOM 1614 O O . VAL B 1 18 ? 3.723 2.473 3.66 1 98.56 18 VAL B O 1
ATOM 1617 N N . GLU B 1 19 ? 2.545 2.322 5.484 1 98.12 19 GLU B N 1
ATOM 1618 C CA . GLU B 1 19 ? 3.461 1.596 6.359 1 98.12 19 GLU B CA 1
ATOM 1619 C C . GLU B 1 19 ? 2.697 0.761 7.383 1 98.12 19 GLU B C 1
ATOM 1621 O O . GLU B 1 19 ? 1.51 0.99 7.617 1 98.12 19 GLU B O 1
ATOM 1626 N N . PRO B 1 20 ? 3.377 -0.244 7.93 1 96.56 20 PRO B N 1
ATOM 1627 C CA . PRO B 1 20 ? 2.686 -0.936 9.023 1 96.56 20 PRO B CA 1
ATOM 1628 C C . PRO B 1 20 ? 2.094 0.026 10.047 1 96.56 20 PRO B C 1
ATOM 1630 O O . PRO B 1 20 ? 2.824 0.821 10.648 1 96.56 20 PRO B O 1
ATOM 1633 N N . GLY B 1 21 ? 0.773 -0.018 10.078 1 97.69 21 GLY B N 1
ATOM 1634 C CA . GLY B 1 21 ? 0.078 0.81 11.047 1 97.69 21 GLY B CA 1
ATOM 1635 C C . GLY B 1 21 ? -0.424 2.117 10.469 1 97.69 21 GLY B C 1
ATOM 1636 O O . GLY B 1 21 ? -1.173 2.846 11.125 1 97.69 21 GLY B O 1
ATOM 1637 N N . ILE B 1 22 ? -0.019 2.473 9.281 1 98.75 22 ILE B N 1
ATOM 1638 C CA . ILE B 1 22 ? -0.411 3.727 8.648 1 98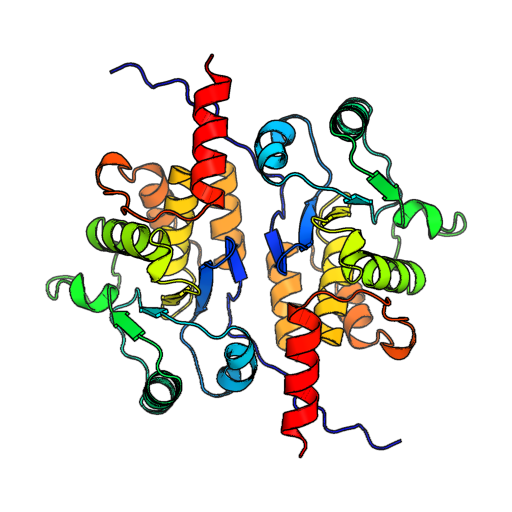.75 22 ILE B CA 1
ATOM 1639 C C . ILE B 1 22 ? -1.147 3.436 7.344 1 98.75 22 ILE B C 1
ATOM 1641 O O . ILE B 1 22 ? -0.61 2.771 6.453 1 98.75 22 ILE B O 1
ATOM 1645 N N . TYR B 1 23 ? -2.361 3.965 7.246 1 98.75 23 TYR B N 1
ATOM 1646 C CA . TYR B 1 23 ? -3.227 3.742 6.094 1 98.75 23 TYR B CA 1
ATOM 1647 C C . TYR B 1 23 ? -3.691 5.066 5.496 1 98.75 23 TYR B C 1
ATOM 1649 O O . TYR B 1 23 ? -3.672 6.098 6.168 1 98.75 23 TYR B O 1
ATOM 1657 N N . ARG B 1 24 ? -4.113 4.988 4.211 1 98.75 24 ARG B N 1
ATOM 1658 C CA . ARG B 1 24 ? -4.594 6.199 3.545 1 98.75 24 ARG B CA 1
ATOM 1659 C C . ARG B 1 24 ? -5.883 5.926 2.777 1 98.75 24 ARG B C 1
ATOM 1661 O O . ARG B 1 24 ? -6.141 4.793 2.367 1 98.75 24 ARG B O 1
ATOM 1668 N N . SER B 1 25 ? -6.684 6.965 2.592 1 98.38 25 SER B N 1
ATOM 1669 C CA . SER B 1 25 ? -7.863 6.867 1.738 1 98.38 25 SER B CA 1
ATOM 1670 C C . SER B 1 25 ? -8.43 8.242 1.419 1 98.38 25 SER B C 1
ATOM 1672 O O . SER B 1 25 ? -7.906 9.258 1.88 1 98.38 25 SER B O 1
ATOM 1674 N N . ASP B 1 26 ? -9.453 8.234 0.568 1 97.62 26 ASP B N 1
ATOM 1675 C CA . ASP B 1 26 ? -10.32 9.406 0.476 1 97.62 26 ASP B CA 1
ATOM 1676 C C . ASP B 1 26 ? -11.328 9.438 1.625 1 97.62 26 ASP B C 1
ATOM 1678 O O . ASP B 1 26 ? -11.258 8.617 2.543 1 97.62 26 ASP B O 1
ATOM 1682 N N . MET B 1 27 ? -12.195 10.398 1.629 1 96.88 27 MET B N 1
ATOM 1683 C CA . MET B 1 27 ? -13.18 10.594 2.689 1 96.88 27 MET B CA 1
ATOM 1684 C C . MET B 1 27 ? -14.102 9.383 2.801 1 96.88 27 MET B C 1
ATOM 1686 O O . MET B 1 27 ? -14.641 8.914 1.798 1 96.88 27 MET B O 1
ATOM 1690 N N . LEU B 1 28 ? -14.273 8.914 3.996 1 97.06 28 LEU B N 1
ATOM 1691 C CA . LEU B 1 28 ? -15.078 7.719 4.246 1 97.06 28 LEU B CA 1
ATOM 1692 C C . LEU B 1 28 ? -16.547 7.984 3.979 1 97.06 28 LEU B C 1
ATOM 1694 O O . LEU B 1 28 ? -17.062 9.062 4.309 1 97.06 28 LEU B O 1
ATOM 1698 N N . GLN B 1 29 ? -17.156 7.027 3.363 1 96 29 GLN B N 1
ATOM 1699 C CA . GLN B 1 29 ? -18.609 6.98 3.166 1 96 29 GLN B CA 1
ATOM 1700 C C . GLN B 1 29 ? -19.188 5.688 3.717 1 96 29 GLN B C 1
ATOM 1702 O O . GLN B 1 29 ? -18.469 4.734 3.994 1 96 29 GLN B O 1
ATOM 1707 N N . GLN B 1 30 ? -20.469 5.621 3.84 1 96.12 30 GLN B N 1
ATOM 1708 C CA . GLN B 1 30 ? -21.188 4.535 4.504 1 96.12 30 GLN B CA 1
ATOM 1709 C C . GLN B 1 30 ? -20.828 3.186 3.893 1 96.12 30 GLN B C 1
ATOM 1711 O O . GLN B 1 30 ? -20.609 2.209 4.617 1 96.12 30 GLN B O 1
ATOM 1716 N N . PRO B 1 31 ? -20.703 3.029 2.592 1 94.75 31 PRO B N 1
ATOM 1717 C CA . PRO B 1 31 ? -20.391 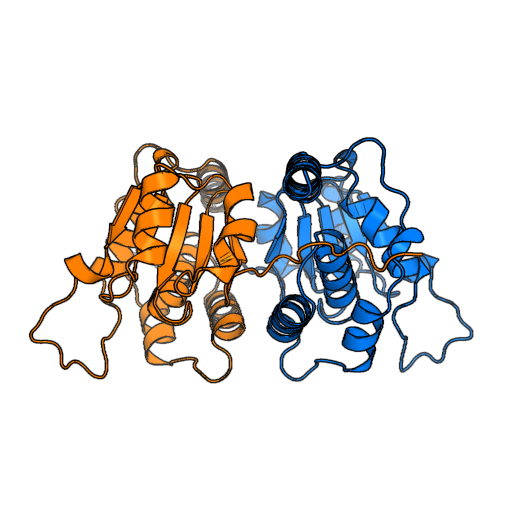1.72 2.01 1 94.75 31 PRO B CA 1
ATOM 1718 C C . PRO B 1 31 ? -19.031 1.18 2.445 1 94.75 31 PRO B C 1
ATOM 1720 O O . PRO B 1 31 ? -18.766 -0.015 2.301 1 94.75 31 PRO B O 1
ATOM 1723 N N . HIS B 1 32 ? -18.219 2.053 2.973 1 96.19 32 HIS B N 1
ATOM 1724 C CA . HIS B 1 32 ? -16.859 1.659 3.316 1 96.19 32 HIS B CA 1
ATOM 1725 C C . HIS B 1 32 ? -16.797 1.072 4.723 1 96.19 32 HIS B C 1
ATOM 1727 O O . HIS B 1 32 ? -15.773 0.499 5.113 1 96.19 32 HIS B O 1
ATOM 1733 N N . PHE B 1 33 ? -17.875 1.2 5.496 1 94.88 33 PHE B N 1
ATOM 1734 C CA . PHE B 1 33 ? -17.781 0.982 6.934 1 94.88 33 PHE B CA 1
ATOM 1735 C C . PHE B 1 33 ? -17.5 -0.482 7.246 1 94.88 33 PHE B C 1
ATOM 1737 O O . PHE B 1 33 ? -16.688 -0.789 8.117 1 94.88 33 PHE B O 1
ATOM 1744 N N . SER B 1 34 ? -18.141 -1.344 6.539 1 92.44 34 SER B N 1
ATOM 1745 C CA . SER B 1 34 ? -17.922 -2.766 6.793 1 92.44 34 SER B CA 1
ATOM 1746 C C . SER B 1 34 ? -16.484 -3.174 6.512 1 92.44 34 SER B C 1
ATOM 1748 O O . SER B 1 34 ? -15.906 -3.98 7.246 1 92.44 34 SER B O 1
ATOM 1750 N N . TYR B 1 35 ? -15.922 -2.635 5.492 1 94 35 TYR B N 1
ATOM 1751 C CA . TYR B 1 35 ? -14.531 -2.9 5.141 1 94 35 TYR B CA 1
ATOM 1752 C C . TYR B 1 35 ? -13.586 -2.377 6.219 1 94 35 TYR B C 1
ATOM 1754 O O . TYR B 1 35 ? -12.609 -3.039 6.566 1 94 35 TYR B O 1
ATOM 1762 N N . LEU B 1 36 ? -13.891 -1.288 6.781 1 94.75 36 LEU B N 1
ATOM 1763 C CA . LEU B 1 36 ? -12.977 -0.567 7.66 1 94.75 36 LEU B CA 1
ATOM 1764 C C . LEU B 1 36 ? -12.953 -1.189 9.055 1 94.75 36 LEU B C 1
ATOM 1766 O O . LEU B 1 36 ? -11.961 -1.062 9.773 1 94.75 36 LEU B O 1
ATOM 1770 N N . LYS B 1 37 ? -13.945 -1.852 9.406 1 91.38 37 LYS B N 1
ATOM 1771 C CA . LYS B 1 37 ? -14.07 -2.416 10.75 1 91.38 37 LYS B CA 1
ATOM 1772 C C . LYS B 1 37 ? -12.953 -3.414 11.031 1 91.38 37 LYS B C 1
ATOM 1774 O O . LYS B 1 37 ? -12.508 -3.549 12.172 1 91.38 37 LYS B O 1
ATOM 1779 N N . GLN B 1 38 ? -12.43 -3.988 10.047 1 90.19 38 GLN B N 1
ATOM 1780 C CA . GLN B 1 38 ? -11.453 -5.055 10.219 1 90.19 38 GLN B CA 1
ATOM 1781 C C . GLN B 1 38 ? -10.109 -4.504 10.68 1 90.19 38 GLN B C 1
ATOM 1783 O O . GLN B 1 38 ? -9.273 -5.242 11.211 1 90.19 38 GLN B O 1
ATOM 1788 N N . PHE B 1 39 ? -9.883 -3.264 10.523 1 93 39 PHE B N 1
ATOM 1789 C CA . PHE B 1 39 ? -8.562 -2.707 10.797 1 93 39 PHE B CA 1
ATOM 1790 C C . PHE B 1 39 ? -8.461 -2.246 12.25 1 93 39 PHE B C 1
ATOM 1792 O O . PHE B 1 39 ? -7.363 -2.076 12.781 1 93 39 PHE B O 1
ATOM 1799 N N . GLY B 1 40 ? -9.641 -1.951 12.859 1 93.56 40 GLY B N 1
ATOM 1800 C CA . GLY B 1 40 ? -9.609 -1.477 14.234 1 93.56 40 GLY B CA 1
ATOM 1801 C C . GLY B 1 40 ? -8.844 -0.18 14.406 1 93.56 40 GLY B C 1
ATOM 1802 O O . GLY B 1 40 ? -8 -0.059 15.297 1 93.56 40 GLY B O 1
ATOM 1803 N N . PHE B 1 41 ? -9.133 0.761 13.57 1 97.12 41 PHE B N 1
ATOM 1804 C CA . PHE B 1 41 ? -8.438 2.039 13.609 1 97.12 41 PHE B CA 1
ATOM 1805 C C . PHE B 1 41 ? -8.617 2.713 14.961 1 97.12 41 PHE B C 1
ATOM 1807 O O . PHE B 1 41 ? -9.734 2.773 15.484 1 97.12 41 PHE B O 1
ATOM 1814 N N . LYS B 1 42 ? -7.512 3.201 15.492 1 98.31 42 LYS B N 1
ATOM 1815 C CA . LYS B 1 42 ? -7.535 4.008 16.703 1 98.31 42 LYS B CA 1
ATOM 1816 C C . LYS B 1 42 ? -7.73 5.484 16.391 1 98.31 42 LYS B C 1
ATOM 1818 O O . LYS B 1 42 ? -8.398 6.207 17.125 1 98.31 42 LYS B O 1
ATOM 1823 N N . THR B 1 43 ? -7.156 5.934 15.273 1 98.62 43 THR B N 1
ATOM 1824 C CA . THR B 1 43 ? -7.145 7.352 14.93 1 98.62 43 THR B CA 1
ATOM 1825 C C . THR B 1 43 ? -7.492 7.551 13.453 1 98.62 43 THR B C 1
ATOM 1827 O O . THR B 1 43 ? -7.012 6.812 12.594 1 98.62 43 THR B O 1
ATOM 1830 N N . LEU B 1 44 ? -8.359 8.461 13.195 1 98.25 44 LEU B N 1
ATOM 1831 C CA . LEU B 1 44 ? -8.602 9 11.859 1 98.25 44 LEU B CA 1
ATOM 1832 C C . LEU B 1 44 ? -8.133 10.445 11.766 1 98.25 44 LEU B C 1
ATOM 1834 O O . LEU B 1 44 ? -8.43 11.258 12.648 1 98.25 44 LEU B O 1
ATOM 1838 N N . VAL B 1 45 ? -7.371 10.75 10.742 1 98.19 45 VAL B N 1
ATOM 1839 C CA . VAL B 1 45 ? -6.863 12.102 10.539 1 98.19 45 VAL B CA 1
ATOM 1840 C C . VAL B 1 45 ? -7.484 12.711 9.281 1 98.19 45 VAL B C 1
ATOM 1842 O O . VAL B 1 45 ? -7.367 12.141 8.195 1 98.19 45 VAL B O 1
ATOM 1845 N N . MET B 1 46 ? -8.086 13.789 9.469 1 97 46 MET B N 1
ATOM 1846 C CA . MET B 1 46 ? -8.617 14.547 8.336 1 97 46 MET B CA 1
ATOM 1847 C C . MET B 1 46 ? -7.66 15.672 7.941 1 97 46 MET B C 1
ATOM 1849 O O . MET B 1 46 ? -7.352 16.547 8.758 1 97 46 MET B O 1
ATOM 1853 N N . LEU B 1 47 ? -7.289 15.656 6.695 1 96.88 47 LEU B N 1
ATOM 1854 C CA . LEU B 1 47 ? -6.266 16.609 6.262 1 96.88 47 LEU B CA 1
ATOM 1855 C C . LEU B 1 47 ? -6.887 17.766 5.488 1 96.88 47 LEU B C 1
ATOM 1857 O O . LEU B 1 47 ? -6.238 18.781 5.27 1 96.88 47 LEU B O 1
ATOM 1861 N N . SER B 1 48 ? -8.055 17.609 4.977 1 93.75 48 SER B N 1
ATOM 1862 C CA . SER B 1 48 ? -8.789 18.688 4.332 1 93.75 48 SER B CA 1
ATOM 1863 C C . SER B 1 48 ? -9.719 19.391 5.316 1 93.75 48 SER B C 1
ATOM 1865 O O . SER B 1 48 ? -10.031 18.844 6.375 1 93.75 48 SER B O 1
ATOM 1867 N N . PRO B 1 49 ? -10.156 20.594 5.008 1 91.25 49 PRO B N 1
ATOM 1868 C CA . PRO B 1 49 ? -10.953 21.359 5.965 1 91.25 49 PRO B CA 1
ATOM 1869 C C . PRO B 1 49 ? -12.398 20.875 6.055 1 91.25 49 PRO B C 1
ATOM 1871 O O . PRO B 1 49 ? -13.117 21.234 6.988 1 91.25 49 PRO B O 1
ATOM 1874 N N . GLU B 1 50 ? -12.812 20.047 5.16 1 89.88 50 GLU B N 1
ATOM 1875 C CA . GLU B 1 50 ? -14.195 19.578 5.141 1 89.88 50 GLU B CA 1
ATOM 1876 C C . GLU B 1 50 ? -14.492 18.688 6.352 1 89.88 50 GLU B C 1
ATOM 1878 O O . GLU B 1 50 ? -13.609 17.984 6.84 1 89.88 50 GLU B O 1
ATOM 1883 N N . LEU B 1 51 ? -15.711 18.719 6.746 1 90.06 51 LEU B N 1
ATOM 1884 C CA . LEU B 1 51 ? -16.156 17.844 7.828 1 90.06 51 LEU B CA 1
ATOM 1885 C C . LEU B 1 51 ? -16.828 16.594 7.273 1 90.06 51 LEU B C 1
ATOM 1887 O O . LEU B 1 51 ? -17.531 16.656 6.266 1 90.06 51 LEU B O 1
ATOM 1891 N N . PRO B 1 52 ? -16.578 15.461 8.008 1 93.38 52 PRO B N 1
ATOM 1892 C CA . PRO B 1 52 ? -17.375 14.289 7.621 1 93.38 52 PRO B CA 1
ATOM 1893 C C . PRO B 1 52 ? -18.875 14.508 7.816 1 93.38 52 PRO B C 1
ATOM 1895 O O . PRO B 1 52 ? -19.281 15.328 8.648 1 93.38 52 PRO B O 1
ATOM 1898 N N . ASN B 1 53 ? -19.656 13.781 7.031 1 95.31 53 ASN B N 1
ATOM 1899 C CA . ASN B 1 53 ? -21.094 13.875 7.227 1 95.31 53 ASN B CA 1
ATOM 1900 C C . ASN B 1 53 ? -21.531 13.164 8.508 1 95.31 53 ASN B C 1
ATOM 1902 O O . ASN B 1 53 ? -20.703 12.531 9.18 1 95.31 53 ASN B O 1
ATOM 1906 N N . ARG B 1 54 ? -22.734 13.289 8.828 1 96 54 ARG B N 1
ATOM 1907 C CA . ARG B 1 54 ? -23.25 12.789 10.094 1 96 54 ARG B CA 1
ATOM 1908 C C . ARG B 1 54 ? -23.078 11.273 10.188 1 96 54 ARG B C 1
ATOM 1910 O O . ARG B 1 54 ? -22.734 10.742 11.242 1 96 54 ARG B O 1
ATOM 1917 N N . VAL B 1 55 ? -23.359 10.602 9.141 1 96.69 55 VAL B N 1
ATOM 1918 C CA . VAL B 1 55 ? -23.281 9.141 9.117 1 96.69 55 VAL B CA 1
ATOM 1919 C C . VAL B 1 55 ? -21.859 8.688 9.414 1 96.69 55 VAL B C 1
ATOM 1921 O O . VAL B 1 55 ? -21.641 7.773 10.211 1 96.69 55 VAL B O 1
ATOM 1924 N N . THR B 1 56 ? -20.953 9.352 8.805 1 96.31 56 THR B N 1
ATOM 1925 C CA . THR B 1 56 ? -19.547 9.047 9.023 1 96.31 56 THR B CA 1
ATOM 1926 C C . THR B 1 56 ? -19.109 9.414 10.438 1 96.31 56 THR B C 1
ATOM 1928 O O . THR B 1 56 ? -18.391 8.664 11.094 1 96.31 56 THR B O 1
ATOM 1931 N N . THR B 1 57 ? -19.594 10.508 10.898 1 96.19 57 THR B N 1
ATOM 1932 C CA . THR B 1 57 ? -19.281 10.93 12.266 1 96.19 57 THR B CA 1
ATOM 1933 C C . THR B 1 57 ? -19.812 9.914 13.273 1 96.19 57 THR B C 1
ATOM 1935 O O . THR B 1 57 ? -19.109 9.578 14.234 1 96.19 57 THR B O 1
ATOM 1938 N N . ASN B 1 58 ? -20.953 9.406 13.062 1 96.5 58 ASN B N 1
ATOM 1939 C CA . ASN B 1 58 ? -21.516 8.391 13.93 1 96.5 58 ASN B CA 1
ATOM 1940 C C . ASN B 1 58 ? -20.672 7.117 13.938 1 96.5 58 ASN B C 1
ATOM 1942 O O . ASN B 1 58 ? -20.453 6.52 14.992 1 96.5 58 ASN B O 1
ATOM 1946 N N . PHE B 1 59 ? -20.281 6.738 12.766 1 96.5 59 PHE B N 1
ATOM 1947 C CA . PHE B 1 59 ? -19.422 5.57 12.633 1 96.5 59 PHE B CA 1
ATOM 1948 C C . PHE B 1 59 ? -18.156 5.734 13.469 1 96.5 59 PHE B C 1
ATOM 1950 O O . PHE B 1 59 ? -17.75 4.812 14.18 1 96.5 59 PHE B O 1
ATOM 1957 N N . ILE B 1 60 ? -17.547 6.902 13.422 1 96.38 60 ILE B N 1
ATOM 1958 C CA . ILE B 1 60 ? -16.312 7.211 14.133 1 96.38 60 ILE B CA 1
ATOM 1959 C C . ILE B 1 60 ? -16.562 7.168 15.641 1 96.38 60 ILE B C 1
ATOM 1961 O O . ILE B 1 60 ? -15.805 6.543 16.391 1 96.38 60 ILE B O 1
ATOM 1965 N N . GLU B 1 61 ? -17.609 7.723 16.078 1 95.81 61 GLU B N 1
ATOM 1966 C CA . GLU B 1 61 ? -17.953 7.777 17.48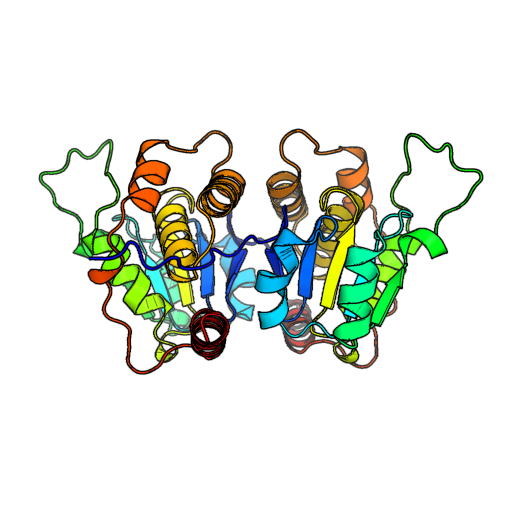4 1 95.81 61 GLU B CA 1
ATOM 1967 C C . GLU B 1 61 ? -18.297 6.395 18.031 1 95.81 61 GLU B C 1
ATOM 1969 O O . GLU B 1 61 ? -17.812 6 19.094 1 95.81 61 GLU B O 1
ATOM 1974 N N . GLU B 1 62 ? -19.016 5.684 17.281 1 95.19 62 GLU B N 1
ATOM 1975 C CA . GLU B 1 62 ? -19.453 4.352 17.688 1 95.19 62 GLU B CA 1
ATOM 1976 C C . GLU B 1 62 ? -18.266 3.395 17.766 1 95.19 62 GLU B C 1
ATOM 1978 O O . GLU B 1 62 ? -18.266 2.459 18.578 1 95.19 62 GLU B O 1
ATOM 1983 N N . GLY B 1 63 ? -17.312 3.643 16.969 1 95 63 GLY B N 1
ATOM 1984 C CA . GLY B 1 63 ? -16.125 2.795 16.953 1 95 63 GLY B CA 1
ATOM 1985 C C . GLY B 1 63 ? -15.078 3.215 17.969 1 95 63 GLY B C 1
ATOM 1986 O O . GLY B 1 63 ? -14 2.619 18.031 1 95 63 GLY B O 1
ATOM 1987 N N . ASP B 1 64 ? -15.391 4.273 18.688 1 96.69 64 ASP B N 1
ATOM 1988 C CA . ASP B 1 64 ? -14.438 4.824 19.656 1 96.69 64 ASP B CA 1
ATOM 1989 C C . ASP B 1 64 ? -13.125 5.207 18.984 1 96.69 64 ASP B C 1
ATOM 1991 O O . ASP B 1 64 ? -12.047 4.898 19.484 1 96.69 64 ASP B O 1
ATOM 1995 N N . ILE B 1 65 ? -13.25 5.723 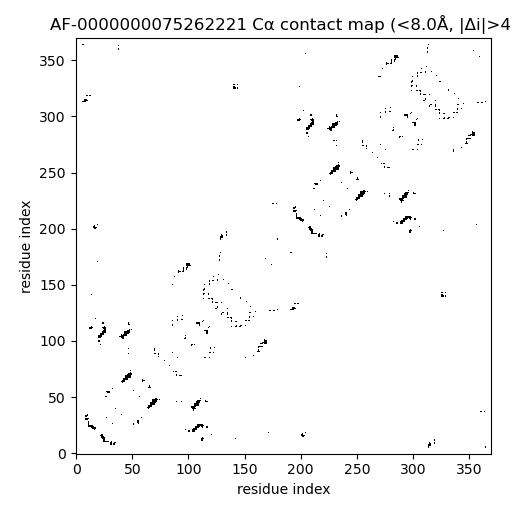17.812 1 97.81 65 ILE B N 1
ATOM 1996 C CA . ILE B 1 65 ? -12.109 6.184 17.031 1 97.81 65 ILE B CA 1
ATOM 1997 C C . ILE B 1 65 ? -11.867 7.672 17.281 1 97.81 65 ILE B C 1
ATOM 1999 O O . ILE B 1 65 ? -12.82 8.461 17.312 1 97.81 65 ILE B O 1
ATOM 2003 N N . LYS B 1 66 ? -10.633 8.055 17.484 1 98 66 LYS B N 1
ATOM 2004 C CA . LYS B 1 66 ? -10.281 9.461 17.641 1 98 66 LYS B CA 1
ATOM 2005 C C . LYS B 1 66 ? -10.156 10.156 16.297 1 98 66 LYS B C 1
ATOM 2007 O O . LYS B 1 66 ? -9.352 9.742 15.453 1 98 66 LYS B O 1
ATOM 2012 N N . LEU B 1 67 ? -10.945 11.188 16.125 1 97.44 67 LEU B N 1
ATOM 2013 C CA . LEU B 1 67 ? -10.836 12 14.914 1 97.44 67 LEU B CA 1
ATOM 2014 C C . LEU B 1 67 ? -9.977 13.234 15.164 1 97.44 67 LEU B C 1
ATOM 2016 O O . LEU B 1 67 ? -10.273 14.031 16.062 1 97.44 67 LEU B O 1
ATOM 2020 N N . VAL B 1 68 ? -8.906 13.398 14.43 1 97.5 68 VAL B N 1
ATOM 2021 C CA . VAL B 1 68 ? -8.062 14.586 14.477 1 97.5 68 VAL B CA 1
ATOM 2022 C C . VAL B 1 68 ? -8.203 15.383 13.188 1 97.5 68 VAL B C 1
ATOM 2024 O O . VAL B 1 68 ? -7.848 14.898 12.109 1 97.5 68 VAL B O 1
ATOM 2027 N N . HIS B 1 69 ? -8.68 16.547 13.281 1 95.56 69 HIS B N 1
ATOM 2028 C CA . HIS B 1 69 ? -8.945 17.375 12.109 1 95.56 69 HIS B CA 1
ATOM 2029 C C . HIS B 1 69 ? -7.816 18.375 11.875 1 95.56 69 HIS B C 1
ATOM 2031 O O . HIS B 1 69 ? -7.957 19.547 12.18 1 95.56 69 HIS B O 1
ATOM 2037 N N . VAL B 1 70 ? -6.809 18.031 11.234 1 95.19 70 VAL B N 1
ATOM 2038 C CA . VAL B 1 70 ? -5.621 18.844 11.008 1 95.19 70 VAL B CA 1
ATOM 2039 C C . VAL B 1 70 ? -5.926 19.906 9.961 1 95.19 70 VAL B C 1
ATOM 2041 O O . VAL B 1 70 ? -5.453 21.047 10.07 1 95.19 70 VAL B O 1
ATOM 2044 N N . GLY B 1 71 ? -6.707 19.547 8.938 1 92.25 71 GLY B N 1
ATOM 2045 C CA . GLY B 1 71 ? -7.055 20.484 7.879 1 92.25 71 GLY B CA 1
ATOM 2046 C C . GLY B 1 71 ? -7.785 21.719 8.383 1 92.25 71 GLY B C 1
ATOM 2047 O O . GLY B 1 71 ? -7.535 22.828 7.926 1 92.25 71 GLY B O 1
ATOM 2048 N N . MET B 1 72 ? -8.664 21.516 9.266 1 84.81 72 MET B N 1
ATOM 2049 C CA . MET B 1 72 ? -9.414 22.625 9.852 1 84.81 72 MET B CA 1
ATOM 2050 C C . MET B 1 72 ? -8.516 23.484 10.742 1 84.81 72 MET B C 1
ATOM 2052 O O . MET B 1 72 ? -8.602 24.703 10.719 1 84.81 72 MET B O 1
ATOM 2056 N N . ALA B 1 73 ? -7.629 22.891 11.422 1 84.62 73 ALA B N 1
ATOM 2057 C CA . ALA B 1 73 ? -6.762 23.562 12.375 1 84.62 73 ALA B CA 1
ATOM 2058 C C . ALA B 1 73 ? -5.754 24.469 11.648 1 84.62 73 ALA B C 1
ATOM 2060 O O . ALA B 1 73 ? -5.34 25.5 12.18 1 84.62 73 ALA B O 1
ATOM 2061 N N . THR B 1 74 ? -5.434 24.078 10.5 1 81.44 74 THR B N 1
ATOM 2062 C CA . THR B 1 74 ? -4.375 24.797 9.797 1 81.44 74 THR B CA 1
ATOM 2063 C C . THR B 1 74 ? -4.961 25.672 8.688 1 81.44 74 THR B C 1
ATOM 2065 O O . THR B 1 74 ? -4.223 26.328 7.953 1 81.44 74 THR B O 1
ATOM 2068 N N . TRP B 1 75 ? -6.336 25.562 8.578 1 76 75 TRP B N 1
ATOM 2069 C CA . TRP B 1 75 ? -7.023 26.328 7.539 1 76 75 TRP B CA 1
ATOM 2070 C C . TRP B 1 75 ? -7.031 27.812 7.879 1 76 75 TRP B C 1
ATOM 2072 O O . TRP B 1 75 ? -7.246 28.188 9.031 1 76 75 TRP B O 1
ATOM 2082 N N . LYS B 1 76 ? -6.555 28.625 6.934 1 68.75 76 LYS B N 1
ATOM 2083 C CA . LYS B 1 76 ? -6.617 30.078 7.105 1 68.75 76 LYS B CA 1
ATOM 2084 C C . LYS B 1 76 ? -7.668 30.688 6.188 1 68.75 76 LYS B C 1
ATOM 2086 O O . LYS B 1 76 ? -7.652 30.469 4.977 1 68.75 76 LYS B O 1
ATOM 2091 N N . PRO B 1 77 ? -8.727 31.25 6.805 1 63.47 77 PRO B N 1
ATOM 2092 C CA . PRO B 1 77 ? -9.859 31.828 6.078 1 63.47 77 PRO B CA 1
ATOM 2093 C C . PRO B 1 77 ? -9.414 32.75 4.941 1 63.47 77 PRO B C 1
ATOM 2095 O O . PRO B 1 77 ? -10.156 32.938 3.973 1 63.47 77 PRO B O 1
ATOM 2098 N N . THR B 1 78 ? -8.352 33.5 5.133 1 60.72 78 THR B N 1
ATOM 2099 C CA . THR B 1 78 ? -7.961 34.469 4.113 1 60.72 78 THR B CA 1
ATOM 2100 C C . THR B 1 78 ? -7.594 33.75 2.812 1 60.72 78 THR B C 1
ATOM 2102 O O . THR B 1 78 ? -7.352 34.406 1.792 1 60.72 78 THR B O 1
ATOM 2105 N N . GLN B 1 79 ? -7.527 32.469 2.869 1 56.06 79 GLN B N 1
ATOM 2106 C CA . GLN B 1 79 ? -7.16 31.75 1.653 1 56.06 79 GLN B CA 1
ATOM 2107 C C . GLN B 1 79 ? -8.383 31.484 0.778 1 56.06 79 GLN B C 1
ATOM 2109 O O . GLN B 1 79 ? -9.43 31.078 1.278 1 56.06 79 GLN B O 1
ATOM 2114 N N . PRO B 1 80 ? -8.359 32.031 -0.491 1 54.66 80 PRO B N 1
ATOM 2115 C CA . PRO B 1 80 ? -9.508 31.781 -1.371 1 54.66 80 PRO B CA 1
ATOM 2116 C C . PRO B 1 80 ? -9.922 30.312 -1.415 1 54.66 80 PRO B C 1
ATOM 2118 O O . PRO B 1 80 ? -9.094 29.422 -1.213 1 54.66 80 PRO B O 1
ATOM 2121 N N . SER B 1 81 ? -11.211 30.078 -1.378 1 53.56 81 SER B N 1
ATOM 2122 C CA . SER B 1 81 ? -11.906 28.797 -1.259 1 53.56 81 SER B CA 1
ATOM 2123 C C . SER B 1 81 ? -11.492 27.844 -2.367 1 53.56 81 SER B C 1
ATOM 2125 O O . SER B 1 81 ? -11.703 26.625 -2.258 1 53.56 81 SER B O 1
ATOM 2127 N N . THR B 1 82 ? -11.016 28.359 -3.523 1 53.09 82 THR B N 1
ATOM 2128 C CA . THR B 1 82 ? -10.914 27.5 -4.699 1 53.09 82 THR B CA 1
ATOM 2129 C C . THR B 1 82 ? -9.672 26.609 -4.617 1 53.09 82 THR B C 1
ATOM 2131 O O . THR B 1 82 ? -9.711 25.438 -5.004 1 53.09 82 THR B O 1
ATOM 2134 N N . TRP B 1 83 ? -8.516 27.266 -4.547 1 58.44 83 TRP B N 1
ATOM 2135 C CA . TRP B 1 83 ? -7.285 26.484 -4.527 1 58.44 83 TRP B CA 1
ATOM 2136 C C . TRP B 1 83 ? -6.555 26.656 -3.201 1 58.44 83 TRP B C 1
ATOM 2138 O O . TRP B 1 83 ? -6.293 27.781 -2.773 1 58.44 83 TRP B O 1
ATOM 2148 N N . ARG B 1 84 ? -6.609 25.594 -2.365 1 65.5 84 ARG B N 1
ATOM 2149 C CA . ARG B 1 84 ? -5.883 25.641 -1.102 1 65.5 84 ARG B CA 1
ATOM 2150 C C . ARG B 1 84 ? -4.602 24.812 -1.181 1 65.5 84 ARG B C 1
ATOM 2152 O O . ARG B 1 84 ? -4.648 23.578 -1.215 1 65.5 84 ARG B O 1
ATOM 2159 N N . PRO B 1 85 ? -3.543 25.641 -1.284 1 76.75 85 PRO B N 1
ATOM 2160 C CA . PRO B 1 85 ? -2.281 24.906 -1.293 1 76.75 85 PRO B CA 1
ATOM 2161 C C . PRO B 1 85 ? -1.987 24.219 0.043 1 76.75 85 PRO B C 1
ATOM 2163 O O . PRO B 1 85 ? -2.426 24.703 1.093 1 76.75 85 PRO B O 1
ATOM 2166 N N . VAL B 1 86 ? -1.414 23.125 0.003 1 89 86 VAL B N 1
ATOM 2167 C CA . VAL B 1 86 ? -0.931 22.406 1.176 1 89 86 VAL B CA 1
ATOM 2168 C C . VAL B 1 86 ? 0.061 23.266 1.945 1 89 86 VAL B C 1
ATOM 2170 O O . VAL B 1 86 ? 0.94 23.891 1.348 1 89 86 VAL B O 1
ATOM 2173 N N . SER B 1 87 ? -0.127 23.422 3.219 1 92.12 87 SER B N 1
ATOM 2174 C CA . SER B 1 87 ? 0.751 24.266 4.023 1 92.12 87 SER B CA 1
ATOM 2175 C C . SER B 1 87 ? 1.794 23.438 4.762 1 92.12 87 SER B C 1
ATOM 2177 O O . SER B 1 87 ? 1.584 22.25 5.008 1 92.12 87 SER B O 1
ATOM 2179 N N . GLU B 1 88 ? 2.9 24.078 5.121 1 95.19 88 GLU B N 1
ATOM 2180 C CA . GLU B 1 88 ? 3.949 23.422 5.895 1 95.19 88 GLU B CA 1
ATOM 2181 C C . GLU B 1 88 ? 3.43 22.953 7.254 1 95.19 88 GLU B C 1
ATOM 2183 O O . GLU B 1 88 ? 3.803 21.891 7.738 1 95.19 88 GLU B O 1
ATOM 2188 N N . GLU B 1 89 ? 2.631 23.75 7.793 1 95.31 89 GLU B N 1
ATOM 2189 C CA . GLU B 1 89 ? 2.07 23.422 9.102 1 95.31 89 GLU B CA 1
ATOM 2190 C C . GLU B 1 89 ? 1.231 22.156 9.039 1 95.31 89 GLU B C 1
ATOM 2192 O O . GLU B 1 89 ? 1.318 21.297 9.93 1 95.31 89 GLU B O 1
ATOM 2197 N N . LEU B 1 90 ? 0.422 22.016 8.039 1 96.38 90 LEU B N 1
ATOM 2198 C CA . LEU B 1 90 ? -0.405 20.828 7.836 1 96.38 90 LEU B CA 1
ATOM 2199 C C . LEU B 1 90 ? 0.457 19.578 7.758 1 96.38 90 LEU B C 1
ATOM 2201 O O . LEU B 1 90 ? 0.176 18.578 8.438 1 96.38 90 LEU B O 1
ATOM 2205 N N . ILE B 1 91 ? 1.52 19.641 6.969 1 97.94 91 ILE B N 1
ATOM 2206 C CA . ILE B 1 91 ? 2.391 18.484 6.742 1 97.94 91 ILE B CA 1
ATOM 2207 C C . ILE B 1 91 ? 3.178 18.172 8.008 1 97.94 91 ILE B C 1
ATOM 2209 O O . ILE B 1 91 ? 3.307 17.016 8.398 1 97.94 91 ILE B O 1
ATOM 2213 N N . LYS B 1 92 ? 3.678 19.234 8.664 1 97.94 92 LYS B N 1
ATOM 2214 C CA . LYS B 1 92 ? 4.398 19.047 9.914 1 97.94 92 LYS B CA 1
ATOM 2215 C C . LYS B 1 92 ? 3.535 18.328 10.945 1 97.94 92 LYS B C 1
ATOM 2217 O O . LYS B 1 92 ? 3.943 17.297 11.5 1 97.94 92 LYS B O 1
ATOM 2222 N N . GLU B 1 93 ? 2.375 18.781 11.156 1 97.31 93 GLU B N 1
ATOM 2223 C CA . GLU B 1 93 ? 1.472 18.188 12.133 1 97.31 93 GLU B CA 1
ATOM 2224 C C . GLU B 1 93 ? 1.076 16.766 11.727 1 97.31 93 GLU B C 1
ATOM 2226 O O . GLU B 1 93 ? 1.015 15.867 12.562 1 97.31 93 GLU B O 1
ATOM 2231 N N . GLY B 1 94 ? 0.789 16.594 10.477 1 98.19 94 GLY B N 1
ATOM 2232 C CA . GLY B 1 94 ? 0.454 15.273 9.961 1 98.19 94 GLY B CA 1
ATOM 2233 C C . GLY B 1 94 ? 1.552 14.25 10.18 1 98.19 94 GLY B C 1
ATOM 2234 O O . GLY B 1 94 ? 1.286 13.133 10.641 1 98.19 94 GLY B O 1
ATOM 2235 N N . LEU B 1 95 ? 2.781 14.633 9.875 1 98.69 95 LEU B N 1
ATOM 2236 C CA . LEU B 1 95 ? 3.914 13.727 10.031 1 98.69 95 LEU B CA 1
ATOM 2237 C C . LEU B 1 95 ? 4.121 13.367 11.5 1 98.69 95 LEU B C 1
ATOM 2239 O O . LEU B 1 95 ? 4.379 12.203 11.828 1 98.69 95 LEU B O 1
ATOM 2243 N N . GLU B 1 96 ? 4.02 14.344 12.367 1 98.38 96 GLU B N 1
ATOM 2244 C CA . GLU B 1 96 ? 4.203 14.094 13.797 1 98.38 96 GLU B CA 1
ATOM 2245 C C . GLU B 1 96 ? 3.131 13.156 14.336 1 98.38 96 GLU B C 1
ATOM 2247 O O . GLU B 1 96 ? 3.416 12.297 15.172 1 98.38 96 GLU B O 1
ATOM 2252 N N . LEU B 1 97 ? 1.945 13.25 13.836 1 98.06 97 LEU B N 1
ATOM 2253 C CA . LEU B 1 97 ? 0.84 12.398 14.258 1 98.06 97 LEU B CA 1
ATOM 2254 C C . LEU B 1 97 ? 1.043 10.961 13.773 1 98.06 97 LEU B C 1
ATOM 2256 O O . LEU B 1 97 ? 0.936 10.016 14.555 1 98.06 97 LEU B O 1
ATOM 2260 N N . ILE B 1 98 ? 1.402 10.758 12.477 1 98.44 98 ILE B N 1
ATOM 2261 C CA . ILE B 1 98 ? 1.414 9.414 11.906 1 98.44 98 ILE B CA 1
ATOM 2262 C C . ILE B 1 98 ? 2.674 8.68 12.359 1 98.44 98 ILE B C 1
ATOM 2264 O O . ILE B 1 98 ? 2.738 7.449 12.289 1 98.44 98 ILE B O 1
ATOM 2268 N N . LEU B 1 99 ? 3.658 9.422 12.898 1 98.5 99 LEU B N 1
ATOM 2269 C CA . LEU B 1 99 ? 4.887 8.781 13.344 1 98.5 99 LEU B CA 1
ATOM 2270 C C . LEU B 1 99 ? 4.832 8.477 14.836 1 98.5 99 LEU B C 1
ATOM 2272 O O . LEU B 1 99 ? 5.758 7.879 15.391 1 98.5 99 LEU B O 1
ATOM 2276 N N . ASP B 1 100 ? 3.801 8.875 15.516 1 98.62 100 ASP B N 1
ATOM 2277 C CA . ASP B 1 100 ? 3.555 8.469 16.891 1 98.62 100 ASP B CA 1
ATOM 2278 C C . ASP B 1 100 ? 2.795 7.145 16.953 1 98.62 100 ASP B C 1
ATOM 2280 O O . ASP B 1 100 ? 1.601 7.098 16.641 1 98.62 100 ASP B O 1
ATOM 2284 N N . VAL B 1 101 ? 3.455 6.125 17.375 1 98.38 101 VAL B N 1
ATOM 2285 C CA . VAL B 1 101 ? 2.891 4.781 17.328 1 98.38 101 VAL B CA 1
ATOM 2286 C C . VAL B 1 101 ? 1.661 4.707 18.234 1 98.38 101 VAL B C 1
ATOM 2288 O O . VAL B 1 101 ? 0.812 3.828 18.062 1 98.38 101 VAL B O 1
ATOM 2291 N N . GLU B 1 102 ? 1.502 5.566 19.141 1 98.12 102 GLU B N 1
ATOM 2292 C CA . GLU B 1 102 ? 0.353 5.594 20.047 1 98.12 102 GLU B CA 1
ATOM 2293 C C . GLU B 1 102 ? -0.935 5.906 19.297 1 98.12 102 GLU B C 1
ATOM 2295 O O . GLU B 1 102 ? -2.033 5.664 19.797 1 98.12 102 GLU B O 1
ATOM 2300 N N . THR B 1 103 ? -0.795 6.418 18.125 1 98.44 103 THR B N 1
ATOM 2301 C CA . THR B 1 103 ? -1.97 6.762 17.328 1 98.44 103 THR B CA 1
ATOM 2302 C C . THR B 1 103 ? -2.352 5.609 16.406 1 98.44 103 THR B C 1
ATOM 2304 O O . THR B 1 103 ? -3.383 5.664 15.734 1 98.44 103 THR B O 1
ATOM 2307 N N . HIS B 1 104 ? -1.562 4.535 16.359 1 98.38 104 HIS B N 1
ATOM 2308 C CA . HIS B 1 104 ? -1.757 3.447 15.406 1 98.38 104 HIS B CA 1
ATOM 2309 C C . HIS B 1 104 ? -2.756 2.424 15.938 1 98.38 104 HIS B C 1
ATOM 2311 O O . HIS B 1 104 ? -2.846 2.209 17.156 1 98.38 104 HIS B O 1
ATOM 2317 N N . PRO B 1 105 ? -3.434 1.792 15.031 1 98.25 105 PRO B N 1
ATOM 2318 C CA . PRO B 1 105 ? -3.49 2.012 13.586 1 98.25 105 PRO B CA 1
ATOM 2319 C C . PRO B 1 105 ? -4.184 3.32 13.219 1 98.25 105 PRO B C 1
ATOM 2321 O O . PRO B 1 105 ? -5.176 3.699 13.844 1 98.25 105 PRO B O 1
ATOM 2324 N N . ILE B 1 106 ? -3.621 4.004 12.25 1 98.81 106 ILE B N 1
ATOM 2325 C CA . ILE B 1 106 ? -4.086 5.348 11.914 1 98.81 106 ILE B CA 1
ATOM 2326 C C . ILE B 1 106 ? -4.422 5.414 10.422 1 98.81 106 ILE B C 1
ATOM 2328 O O . ILE B 1 106 ? -3.701 4.859 9.594 1 98.81 106 ILE B O 1
ATOM 2332 N N . LEU B 1 107 ? -5.555 6.02 10.086 1 98.75 107 LEU B N 1
ATOM 2333 C CA . LEU B 1 107 ? -5.961 6.289 8.711 1 98.75 107 LEU B CA 1
ATOM 2334 C C . LEU B 1 107 ? -5.891 7.781 8.406 1 98.75 107 LEU B C 1
ATOM 2336 O O . LEU B 1 107 ? -6.512 8.594 9.094 1 98.75 107 LEU B O 1
ATOM 2340 N N . ILE B 1 108 ? -5.109 8.117 7.402 1 98.75 108 ILE B N 1
ATOM 2341 C CA . ILE B 1 108 ? -5.047 9.508 6.969 1 98.75 108 ILE B CA 1
ATOM 2342 C C . ILE B 1 108 ? -5.945 9.711 5.75 1 98.75 108 ILE B C 1
ATOM 2344 O O . ILE B 1 108 ? -5.918 8.914 4.812 1 98.75 108 ILE B O 1
ATOM 2348 N N . MET B 1 109 ? -6.754 10.75 5.816 1 97.94 109 MET B N 1
ATOM 2349 C CA . MET B 1 109 ? -7.691 10.938 4.715 1 97.94 109 MET B CA 1
ATOM 2350 C C . MET B 1 109 ? -7.875 12.422 4.402 1 97.94 109 MET B C 1
ATOM 2352 O O . MET B 1 109 ? -7.668 13.273 5.27 1 97.94 109 MET B O 1
ATOM 2356 N N . CYS B 1 110 ? -8.133 12.734 3.236 1 97.06 110 CYS B N 1
ATOM 2357 C CA . CYS B 1 110 ? -8.703 14 2.775 1 97.06 110 CYS B CA 1
ATOM 2358 C C . CYS B 1 110 ? -9.883 13.758 1.843 1 97.06 110 CYS B C 1
ATOM 2360 O O . CYS B 1 110 ? -10.336 12.617 1.685 1 97.06 110 CYS B O 1
ATOM 2362 N N . THR B 1 111 ? -10.422 14.836 1.271 1 94.75 111 THR B N 1
ATOM 2363 C CA . THR B 1 111 ? -11.633 14.703 0.467 1 94.75 111 THR B CA 1
ATOM 2364 C C . THR B 1 111 ? -11.414 13.734 -0.688 1 94.75 111 THR B C 1
ATOM 2366 O O . THR B 1 111 ? -12.211 12.812 -0.898 1 94.75 111 THR B O 1
ATOM 2369 N N . SER B 1 112 ? -10.305 13.805 -1.376 1 95.56 112 SER B N 1
ATOM 2370 C CA . SER B 1 112 ? -10.078 12.992 -2.566 1 95.56 112 SER B CA 1
ATOM 2371 C C . SER B 1 112 ? -9.047 11.898 -2.301 1 95.56 112 SER B C 1
ATOM 2373 O O . SER B 1 112 ? -8.898 10.969 -3.102 1 95.56 112 SER B O 1
ATOM 2375 N N . GLY B 1 113 ? -8.297 11.977 -1.229 1 97.38 113 GLY B N 1
ATOM 2376 C CA . GLY B 1 113 ? -7.203 11.047 -0.979 1 97.38 113 GLY B CA 1
ATOM 2377 C C . GLY B 1 113 ? -6.008 11.281 -1.881 1 97.38 113 GLY B C 1
ATOM 2378 O O . GLY B 1 113 ? -5.137 10.422 -2.006 1 97.38 113 GLY B O 1
ATOM 2379 N N . ILE B 1 114 ? -5.934 12.469 -2.512 1 96.81 114 ILE B N 1
ATOM 2380 C CA . ILE B 1 114 ? -4.941 12.664 -3.562 1 96.81 114 ILE B CA 1
ATOM 2381 C C . ILE B 1 114 ? -4 13.805 -3.178 1 96.81 114 ILE B C 1
ATOM 2383 O O . ILE B 1 114 ? -2.783 13.617 -3.117 1 96.81 114 ILE B O 1
ATOM 2387 N N . HIS B 1 115 ? -4.449 14.969 -2.852 1 95.88 115 HIS B N 1
ATOM 2388 C CA . HIS B 1 115 ? -3.609 16.156 -2.766 1 95.88 115 HIS B CA 1
ATOM 2389 C C . HIS B 1 115 ? -2.959 16.281 -1.392 1 95.88 115 HIS B C 1
ATOM 2391 O O . HIS B 1 115 ? -1.75 16.078 -1.253 1 95.88 115 HIS B O 1
ATOM 2397 N N . GLU B 1 116 ? -3.822 16.562 -0.343 1 96.81 116 GLU B N 1
ATOM 2398 C CA . GLU B 1 116 ? -3.246 16.688 0.993 1 96.81 116 GLU B CA 1
ATOM 2399 C C . GLU B 1 116 ? -2.645 15.359 1.452 1 96.81 116 GLU B C 1
ATOM 2401 O O . GLU B 1 116 ? -1.517 15.32 1.949 1 96.81 116 GLU B O 1
ATOM 2406 N N . THR B 1 117 ? -3.385 14.258 1.219 1 98.38 117 THR B N 1
ATOM 2407 C CA . THR B 1 117 ? -2.924 12.938 1.623 1 98.38 117 THR B CA 1
ATOM 2408 C C . THR B 1 117 ? -1.659 12.547 0.862 1 98.38 117 THR B C 1
ATOM 2410 O O . THR B 1 117 ? -0.673 12.117 1.466 1 98.38 117 THR B O 1
ATOM 2413 N N . GLY B 1 118 ? -1.695 12.703 -0.464 1 98.38 118 GLY B N 1
ATOM 2414 C CA . GLY B 1 118 ? -0.541 12.375 -1.283 1 98.38 118 GLY B CA 1
ATOM 2415 C C . GLY B 1 118 ? 0.695 13.18 -0.928 1 98.38 118 GLY B C 1
ATOM 2416 O O . GLY B 1 118 ? 1.809 12.648 -0.929 1 98.38 118 GLY B O 1
ATOM 2417 N N . THR B 1 119 ? 0.513 14.438 -0.622 1 98.44 119 THR B N 1
ATOM 2418 C CA . THR B 1 119 ? 1.635 15.297 -0.257 1 98.44 119 THR B CA 1
ATOM 2419 C C . THR B 1 119 ? 2.211 14.883 1.096 1 98.44 119 THR B C 1
ATOM 2421 O O . THR B 1 119 ? 3.432 14.82 1.262 1 98.44 119 THR B O 1
ATOM 2424 N N . LEU B 1 120 ? 1.351 14.57 2.029 1 98.75 120 LEU B N 1
ATOM 2425 C CA . LEU B 1 120 ? 1.812 14.102 3.332 1 98.75 120 LEU B CA 1
ATOM 2426 C C . LEU B 1 120 ? 2.635 12.828 3.189 1 98.75 120 LEU B C 1
ATOM 2428 O O . LEU B 1 120 ? 3.723 12.719 3.758 1 98.75 120 LEU B O 1
ATOM 2432 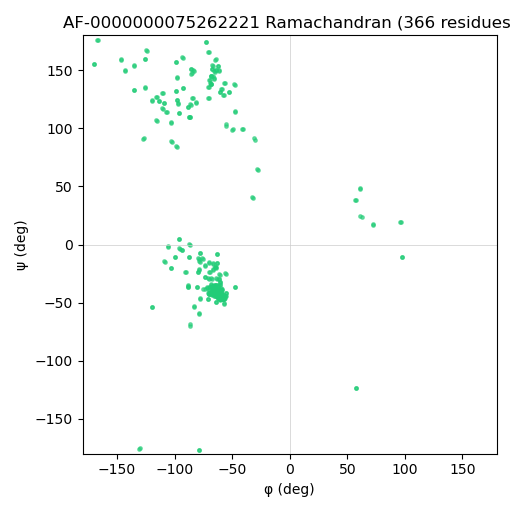N N . VAL B 1 121 ? 2.146 11.859 2.408 1 98.88 121 VAL B N 1
ATOM 2433 C CA . VAL B 1 121 ? 2.85 10.602 2.193 1 98.88 121 VAL B CA 1
ATOM 2434 C C . VAL B 1 121 ? 4.172 10.859 1.478 1 98.88 121 VAL B C 1
ATOM 2436 O O . VAL B 1 121 ? 5.195 10.25 1.804 1 98.88 121 VAL B O 1
ATOM 2439 N N . GLY B 1 122 ? 4.109 11.742 0.497 1 98.75 122 GLY B N 1
ATOM 2440 C CA . GLY B 1 122 ? 5.344 12.109 -0.174 1 98.75 122 GLY B CA 1
ATOM 2441 C C . GLY B 1 122 ? 6.398 12.656 0.771 1 98.75 122 GLY B C 1
ATOM 2442 O O . GLY B 1 122 ? 7.57 12.297 0.676 1 98.75 122 GLY B O 1
ATOM 2443 N N . CYS B 1 123 ? 6.02 13.508 1.66 1 98.69 123 CYS B N 1
ATOM 2444 C CA . CYS B 1 123 ? 6.957 14.07 2.629 1 98.69 123 CYS B CA 1
ATOM 2445 C C . CYS B 1 123 ? 7.43 13 3.611 1 98.69 123 CYS B C 1
ATOM 2447 O O . CYS B 1 123 ? 8.57 13.039 4.07 1 98.69 123 CYS B O 1
ATOM 2449 N N . LEU B 1 124 ? 6.566 12.062 3.953 1 98.69 124 LEU B N 1
ATOM 2450 C CA . LEU B 1 124 ? 7.008 10.914 4.734 1 98.69 124 LEU B CA 1
ATOM 2451 C C . LEU B 1 124 ? 8.109 10.148 4.008 1 98.69 124 LEU B C 1
ATOM 2453 O O . LEU B 1 124 ? 9.125 9.789 4.613 1 98.69 124 LEU B O 1
ATOM 2457 N N . ARG B 1 125 ? 7.871 9.891 2.666 1 98.31 125 ARG B N 1
ATOM 2458 C CA . ARG B 1 125 ? 8.875 9.188 1.872 1 98.31 125 ARG B CA 1
ATOM 2459 C C . ARG B 1 125 ? 10.195 9.945 1.857 1 98.31 125 ARG B C 1
ATOM 2461 O O . ARG B 1 125 ? 11.266 9.344 1.912 1 98.31 125 ARG B O 1
ATOM 2468 N N . LYS B 1 126 ? 10.109 11.258 1.773 1 97.31 126 LYS B N 1
ATOM 2469 C CA . LYS B 1 126 ? 11.312 12.086 1.854 1 97.31 126 LYS B CA 1
ATOM 2470 C C . LYS B 1 126 ? 12.023 11.883 3.188 1 97.31 126 LYS B C 1
ATOM 2472 O O . LYS B 1 126 ? 13.242 11.711 3.227 1 97.31 126 LYS B O 1
ATOM 2477 N N . LEU B 1 127 ? 11.289 11.914 4.199 1 96.25 127 LEU B N 1
ATOM 2478 C CA . LEU B 1 127 ? 11.82 11.688 5.539 1 96.25 127 LEU B CA 1
ATOM 2479 C C . LEU B 1 127 ? 12.445 10.305 5.645 1 96.25 127 LEU B C 1
ATOM 2481 O O . LEU B 1 127 ? 13.438 10.117 6.363 1 96.25 127 LEU B O 1
ATOM 2485 N N . GLU B 1 128 ? 11.914 9.359 4.922 1 95.81 128 GLU B N 1
ATOM 2486 C CA . GLU B 1 128 ? 12.391 7.984 4.902 1 95.81 128 GLU B CA 1
ATOM 2487 C C . GLU B 1 128 ? 13.625 7.844 4.016 1 95.81 128 GLU B C 1
ATOM 2489 O O . GLU B 1 128 ? 14.219 6.766 3.93 1 95.81 128 GLU B O 1
ATOM 2494 N N . GLY B 1 129 ? 13.93 8.852 3.254 1 94.94 129 GLY B N 1
ATOM 2495 C CA . GLY B 1 129 ? 15.164 8.859 2.486 1 94.94 129 GLY B CA 1
ATOM 2496 C C . GLY B 1 129 ? 14.984 8.391 1.055 1 94.94 129 GLY B C 1
ATOM 2497 O O . GLY B 1 129 ? 15.953 8.008 0.391 1 94.94 129 GLY B O 1
ATOM 2498 N N . TRP B 1 130 ? 13.727 8.422 0.549 1 96.31 130 TRP B N 1
ATOM 2499 C CA . TRP B 1 130 ? 13.477 8.039 -0.837 1 96.31 130 TRP B CA 1
ATOM 2500 C C . TRP B 1 130 ? 14.078 9.062 -1.798 1 96.31 130 TRP B C 1
ATOM 2502 O O . TRP B 1 130 ? 14.117 10.258 -1.501 1 96.31 130 TRP B O 1
ATOM 2512 N N . ASN B 1 131 ? 14.547 8.609 -2.891 1 95.88 131 ASN B N 1
ATOM 2513 C CA . ASN B 1 131 ? 14.867 9.57 -3.939 1 95.88 131 ASN B CA 1
ATOM 2514 C C . ASN B 1 131 ? 13.609 10.242 -4.492 1 95.88 131 ASN B C 1
ATOM 2516 O O . ASN B 1 131 ? 12.531 9.656 -4.465 1 95.88 131 ASN B O 1
ATOM 2520 N N . PHE B 1 132 ? 13.758 11.367 -4.992 1 97.12 132 PHE B N 1
ATOM 2521 C CA . PHE B 1 132 ? 12.625 12.211 -5.359 1 97.12 132 PHE B CA 1
ATOM 2522 C C . PHE B 1 132 ? 11.828 11.586 -6.5 1 97.12 132 PHE B C 1
ATOM 2524 O O . PHE B 1 132 ? 10.602 11.648 -6.516 1 97.12 132 PHE B O 1
ATOM 2531 N N . SER B 1 133 ? 12.461 10.992 -7.453 1 97.06 133 SER B N 1
ATOM 2532 C CA . SER B 1 133 ? 11.766 10.383 -8.586 1 97.06 133 SER B CA 1
ATOM 2533 C C . SER B 1 133 ? 10.797 9.297 -8.125 1 97.06 133 SER B C 1
ATOM 2535 O O . SER B 1 133 ? 9.68 9.203 -8.633 1 97.06 133 SER B O 1
ATOM 2537 N N . SER B 1 134 ? 11.219 8.484 -7.164 1 97.12 134 SER B N 1
ATOM 2538 C CA . SER B 1 134 ? 10.367 7.43 -6.621 1 97.12 134 SER B CA 1
ATOM 2539 C C . SER B 1 134 ? 9.188 8.016 -5.852 1 97.12 134 SER B C 1
ATOM 2541 O O . SER B 1 134 ? 8.078 7.488 -5.902 1 97.12 134 SER B O 1
ATOM 2543 N N . ILE B 1 135 ? 9.43 9.086 -5.168 1 98.31 135 ILE B N 1
ATOM 2544 C CA . ILE B 1 135 ? 8.375 9.758 -4.418 1 98.31 135 ILE B CA 1
ATOM 2545 C C . ILE B 1 135 ? 7.289 10.25 -5.379 1 98.31 135 ILE B C 1
ATOM 2547 O O . ILE B 1 135 ? 6.102 10.016 -5.156 1 98.31 135 ILE B O 1
ATOM 2551 N N . VAL B 1 136 ? 7.707 10.852 -6.438 1 97.94 136 VAL B N 1
ATOM 2552 C CA . VAL B 1 136 ? 6.789 11.414 -7.422 1 97.94 136 VAL B CA 1
ATOM 2553 C C . VAL B 1 136 ? 6.02 10.289 -8.117 1 97.94 136 VAL B C 1
ATOM 2555 O O . VAL B 1 136 ? 4.82 10.406 -8.367 1 97.94 136 VAL B O 1
ATOM 2558 N N . THR B 1 137 ? 6.719 9.227 -8.352 1 95.94 137 THR B N 1
ATOM 2559 C CA . THR B 1 137 ? 6.078 8.078 -8.984 1 95.94 137 THR B CA 1
ATOM 2560 C C . THR B 1 137 ? 4.945 7.547 -8.109 1 95.94 137 THR B C 1
ATOM 2562 O O . THR B 1 137 ? 3.85 7.27 -8.602 1 95.94 137 THR B O 1
ATOM 2565 N N . GLU B 1 138 ? 5.188 7.387 -6.844 1 96.75 138 GLU B N 1
ATOM 2566 C CA . GLU B 1 138 ? 4.125 6.934 -5.953 1 96.75 138 GLU B CA 1
ATOM 2567 C C . GLU B 1 138 ? 2.984 7.945 -5.895 1 96.75 138 GLU B C 1
ATOM 2569 O O . GLU B 1 138 ? 1.812 7.574 -5.969 1 96.75 138 GLU B O 1
ATOM 2574 N N . TYR B 1 139 ? 3.287 9.242 -5.77 1 97.88 139 TYR B N 1
ATOM 2575 C CA . TYR B 1 139 ? 2.268 10.289 -5.742 1 97.88 139 TYR B CA 1
ATOM 2576 C C . TYR B 1 139 ? 1.376 10.211 -6.973 1 97.88 139 TYR B C 1
ATOM 2578 O O . TYR B 1 139 ? 0.148 10.211 -6.859 1 97.88 139 TYR B O 1
ATOM 2586 N N . ARG B 1 140 ? 1.97 10.031 -8.07 1 96.19 140 ARG B N 1
ATOM 2587 C CA . ARG B 1 140 ? 1.248 10.055 -9.336 1 96.19 140 ARG B CA 1
ATOM 2588 C C . ARG B 1 140 ? 0.417 8.789 -9.516 1 96.19 140 ARG B C 1
ATOM 2590 O O . ARG B 1 140 ? -0.614 8.805 -10.188 1 96.19 140 ARG B O 1
ATOM 2597 N N . SER B 1 141 ? 0.861 7.699 -8.914 1 94.44 141 SER B N 1
ATOM 2598 C CA . SER B 1 141 ? 0.087 6.465 -9.008 1 94.44 141 SER B CA 1
ATOM 2599 C C . SER B 1 141 ? -1.282 6.621 -8.359 1 94.44 141 SER B C 1
ATOM 2601 O O . SER B 1 141 ? -2.26 6.016 -8.797 1 94.44 141 SER B O 1
ATOM 2603 N N . TYR B 1 142 ? -1.394 7.449 -7.379 1 96.06 142 TYR B N 1
ATOM 2604 C CA . TYR B 1 142 ? -2.67 7.727 -6.73 1 96.06 142 TYR B CA 1
ATOM 2605 C C . TYR B 1 142 ? -3.4 8.867 -7.426 1 96.06 142 TYR B C 1
ATOM 2607 O O . TYR B 1 142 ? -4.621 8.82 -7.594 1 96.06 142 TYR B O 1
ATOM 2615 N N . ALA B 1 143 ? -2.633 9.828 -7.891 1 96.06 143 ALA B N 1
ATOM 2616 C CA . ALA B 1 143 ? -3.238 11.039 -8.422 1 96.06 143 ALA B CA 1
ATOM 2617 C C . ALA B 1 143 ? -3.723 10.828 -9.859 1 96.06 143 ALA B C 1
ATOM 2619 O O . ALA B 1 143 ? -4.746 11.383 -10.266 1 96.06 143 ALA B O 1
ATOM 2620 N N . GLY B 1 144 ? -2.934 10.023 -10.617 1 92.38 144 GLY B N 1
ATOM 2621 C CA . GLY B 1 144 ? -3.25 9.891 -12.031 1 92.38 144 GLY B CA 1
ATOM 2622 C C . GLY B 1 144 ? -3.266 11.219 -12.766 1 92.38 144 GLY B C 1
ATOM 2623 O O . GLY B 1 144 ? -2.303 11.984 -12.703 1 92.38 144 GLY B O 1
ATOM 2624 N N . THR B 1 145 ? -4.406 11.531 -13.422 1 93.12 145 THR B N 1
ATOM 2625 C CA . THR B 1 145 ? -4.531 12.742 -14.234 1 93.12 145 THR B CA 1
ATOM 2626 C C . THR B 1 145 ? -4.742 13.961 -13.344 1 93.12 145 THR B C 1
ATOM 2628 O O . THR B 1 145 ? -4.66 15.102 -13.812 1 93.12 145 THR B O 1
ATOM 2631 N N . LYS B 1 146 ? -4.93 13.812 -12.062 1 94.75 146 LYS B N 1
ATOM 2632 C CA . LYS B 1 146 ? -5.191 14.922 -11.156 1 94.75 146 LYS B CA 1
ATOM 2633 C C . LYS B 1 146 ? -3.91 15.391 -10.469 1 94.75 146 LYS B C 1
ATOM 2635 O O . LYS B 1 146 ? -3.949 16.25 -9.586 1 94.75 146 LYS B O 1
ATOM 2640 N N . ALA B 1 147 ? -2.805 14.828 -10.852 1 96.12 147 ALA B N 1
ATOM 2641 C CA . ALA B 1 147 ? -1.528 15.211 -10.25 1 96.12 147 ALA B CA 1
ATOM 2642 C C . ALA B 1 147 ? -1.275 16.703 -10.406 1 96.12 147 ALA B C 1
ATOM 2644 O O . ALA B 1 147 ? -1.558 17.281 -11.461 1 96.12 147 ALA B O 1
ATOM 2645 N N . ARG B 1 148 ? -0.747 17.312 -9.344 1 96.19 148 ARG B N 1
ATOM 2646 C CA . ARG B 1 148 ? -0.416 18.734 -9.352 1 96.19 148 ARG B CA 1
ATOM 2647 C C . ARG B 1 148 ? 1.086 18.953 -9.203 1 96.19 148 ARG B C 1
ATOM 2649 O O . ARG B 1 148 ? 1.688 18.484 -8.227 1 96.19 148 ARG B O 1
ATOM 2656 N N . TYR B 1 149 ? 1.632 19.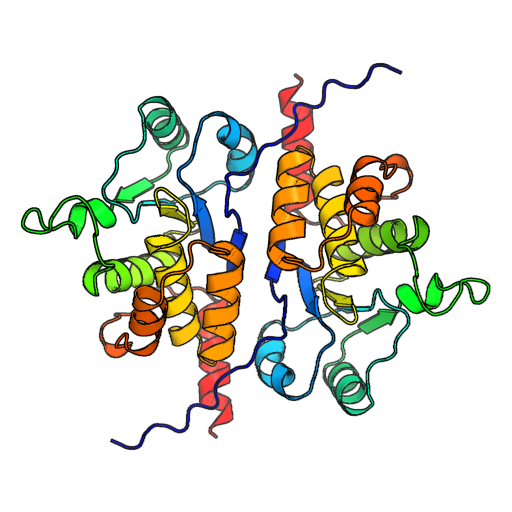688 -10.102 1 96.31 149 TYR B N 1
ATOM 2657 C CA . TYR B 1 149 ? 3.057 20 -10.062 1 96.31 149 TYR B CA 1
ATOM 2658 C C . TYR B 1 149 ? 3.418 20.75 -8.789 1 96.31 149 TYR B C 1
ATOM 2660 O O . TYR B 1 149 ? 4.48 20.516 -8.203 1 96.31 149 TYR B O 1
ATOM 2668 N N . VAL B 1 150 ? 2.561 21.562 -8.297 1 96.5 150 VAL B N 1
ATOM 2669 C CA . VAL B 1 150 ? 2.824 22.375 -7.113 1 96.5 150 VAL B CA 1
ATOM 2670 C C . VAL B 1 150 ? 2.986 21.469 -5.895 1 96.5 150 VAL B C 1
ATOM 2672 O O . VAL B 1 150 ? 3.777 21.75 -4.996 1 96.5 150 VAL B O 1
ATOM 2675 N N . ASN B 1 151 ? 2.252 20.359 -5.832 1 97.62 151 ASN B N 1
ATOM 2676 C CA . ASN B 1 151 ? 2.4 19.422 -4.734 1 97.62 151 ASN B CA 1
ATOM 2677 C C . ASN B 1 151 ? 3.734 18.672 -4.805 1 97.62 151 ASN B C 1
ATOM 2679 O O . ASN B 1 151 ? 4.375 18.438 -3.779 1 97.62 151 ASN B O 1
ATOM 2683 N N . GLU B 1 152 ? 4.117 18.312 -6.031 1 98.25 152 GLU B N 1
ATOM 2684 C CA . GLU B 1 152 ? 5.418 17.672 -6.219 1 98.25 152 GLU B CA 1
ATOM 2685 C C . GLU B 1 152 ? 6.555 18.609 -5.809 1 98.25 152 GLU B C 1
ATOM 2687 O O . GLU B 1 152 ? 7.496 18.188 -5.137 1 98.25 152 GLU B O 1
ATOM 2692 N N . GLN B 1 153 ? 6.457 19.828 -6.184 1 97.75 153 GLN B N 1
ATOM 2693 C CA . GLN B 1 153 ? 7.449 20.828 -5.793 1 97.75 153 GLN B CA 1
ATOM 2694 C C . GLN B 1 153 ? 7.461 21.031 -4.281 1 97.75 153 GLN B C 1
ATOM 2696 O O . GLN B 1 153 ? 8.523 21.188 -3.678 1 97.75 153 GLN B O 1
ATOM 2701 N N . PHE B 1 154 ? 6.289 21.062 -3.725 1 97.88 154 PHE B N 1
ATOM 2702 C CA . PHE B 1 154 ? 6.191 21.203 -2.275 1 97.88 154 PHE B CA 1
ATOM 2703 C C . PHE B 1 154 ? 6.957 20.078 -1.58 1 97.88 154 PHE B C 1
ATOM 2705 O O . PHE B 1 154 ? 7.734 20.328 -0.659 1 97.88 154 PHE B O 1
ATOM 2712 N N . ILE B 1 155 ? 6.773 18.859 -2.018 1 98.38 155 ILE B N 1
ATOM 2713 C CA . ILE B 1 155 ? 7.445 17.703 -1.433 1 98.38 155 ILE B CA 1
ATOM 2714 C C . ILE B 1 155 ? 8.961 17.859 -1.561 1 98.38 155 ILE B C 1
ATOM 2716 O O . ILE B 1 155 ? 9.695 17.625 -0.602 1 98.38 155 ILE B O 1
ATOM 2720 N N . GLU B 1 156 ? 9.352 18.25 -2.707 1 97.75 156 GLU B N 1
ATOM 2721 C CA . GLU B 1 156 ? 10.773 18.422 -2.982 1 97.75 156 GLU B CA 1
ATOM 2722 C C . GLU B 1 156 ? 11.406 19.438 -2.035 1 97.75 156 GLU B C 1
ATOM 2724 O O . GLU B 1 156 ? 12.508 19.219 -1.532 1 97.75 156 GLU B O 1
ATOM 2729 N N . LEU B 1 157 ? 10.711 20.469 -1.735 1 97.44 157 LEU B N 1
ATOM 2730 C CA . LEU B 1 157 ? 11.289 21.609 -1.048 1 97.44 157 LEU B CA 1
ATOM 2731 C C . LEU B 1 157 ? 10.969 21.578 0.442 1 97.44 157 LEU B C 1
ATOM 2733 O O . LEU B 1 157 ? 11.492 22.375 1.216 1 97.44 157 LEU B O 1
ATOM 2737 N N . PHE B 1 158 ? 10.086 20.703 0.818 1 97.75 158 PHE B N 1
ATOM 2738 C CA . PHE B 1 158 ? 9.703 20.625 2.223 1 97.75 158 PHE B CA 1
ATOM 2739 C C . PHE B 1 158 ? 10.922 20.484 3.117 1 97.75 158 PHE B C 1
ATOM 2741 O O . PHE B 1 158 ? 11.781 19.625 2.877 1 97.75 158 PHE B O 1
ATOM 2748 N N . ASP B 1 159 ? 10.977 21.297 4.137 1 97.25 159 ASP B N 1
ATOM 2749 C CA . ASP B 1 159 ? 12.094 21.297 5.082 1 97.25 159 ASP B CA 1
ATOM 2750 C C . ASP B 1 159 ? 11.867 20.281 6.199 1 97.25 159 ASP B C 1
ATOM 2752 O O . ASP B 1 159 ? 11.07 20.531 7.113 1 97.25 159 ASP B O 1
ATOM 2756 N N . LEU B 1 160 ? 12.594 19.266 6.184 1 95.31 160 LEU B N 1
ATOM 2757 C CA . LEU B 1 160 ? 12.43 18.156 7.117 1 95.31 160 LEU B CA 1
ATOM 2758 C C . LEU B 1 160 ? 12.773 18.594 8.539 1 95.31 160 LEU B C 1
ATOM 2760 O O . LEU B 1 160 ? 12.352 17.953 9.508 1 95.31 160 LEU B O 1
ATOM 2764 N N . ASP B 1 161 ? 13.5 19.609 8.695 1 95.69 161 ASP B N 1
ATOM 2765 C CA . ASP B 1 161 ? 13.914 20.078 10.016 1 95.69 161 ASP B CA 1
ATOM 2766 C C . ASP B 1 161 ? 12.727 20.656 10.789 1 95.69 161 ASP B C 1
ATOM 2768 O O . ASP B 1 161 ? 12.805 20.859 12 1 95.69 161 ASP B O 1
ATOM 2772 N N . LEU B 1 162 ? 11.68 20.938 10.094 1 96.25 162 LEU B N 1
ATOM 2773 C CA . LEU B 1 162 ? 10.477 21.469 10.727 1 96.25 162 LEU B CA 1
ATOM 2774 C C . LEU B 1 162 ? 9.805 20.406 11.586 1 96.25 162 LEU B C 1
ATOM 2776 O O . LEU B 1 162 ? 9.016 20.734 12.484 1 96.25 162 LEU B O 1
ATOM 2780 N N . VAL B 1 163 ? 10.047 19.125 11.305 1 97.25 163 VAL B N 1
ATOM 2781 C CA . VAL B 1 163 ? 9.328 18.016 11.93 1 97.25 163 VAL B CA 1
ATOM 2782 C C . VAL B 1 163 ? 9.977 17.672 13.266 1 97.25 163 VAL B C 1
ATOM 2784 O O . VAL B 1 163 ? 11.188 17.438 13.336 1 97.25 163 VAL B O 1
ATOM 2787 N N . THR B 1 164 ? 9.172 17.672 14.273 1 97.38 164 THR B N 1
ATOM 2788 C CA . THR B 1 164 ? 9.602 17.172 15.578 1 97.38 164 THR B CA 1
ATOM 2789 C C . THR B 1 164 ? 9.172 15.711 15.75 1 97.38 164 THR B C 1
ATOM 2791 O O . THR B 1 164 ? 7.984 15.422 15.898 1 97.38 164 THR B O 1
ATOM 2794 N N . LEU B 1 165 ? 10.094 14.836 15.805 1 96.81 165 LEU B N 1
ATOM 2795 C CA . LEU B 1 165 ? 9.781 13.414 15.898 1 96.81 165 LEU B CA 1
ATOM 2796 C C . LEU B 1 165 ? 9.203 13.078 17.281 1 96.81 165 LEU B C 1
ATOM 2798 O O . LEU B 1 165 ? 9.719 13.539 18.297 1 96.81 165 LEU B O 1
ATOM 2802 N N . PRO B 1 166 ? 8.203 12.336 17.281 1 97.62 166 PRO B N 1
ATOM 2803 C CA . PRO B 1 166 ? 7.609 11.961 18.562 1 97.62 166 PRO B CA 1
ATOM 2804 C C . PRO B 1 166 ? 8.484 10.992 19.359 1 97.62 166 PRO B C 1
ATOM 2806 O O . PRO B 1 166 ? 9.422 10.414 18.797 1 97.62 166 PRO B O 1
ATOM 2809 N N . LEU B 1 167 ? 8.133 10.875 20.594 1 96.56 167 LEU B N 1
ATOM 2810 C CA . LEU B 1 167 ? 8.891 10.039 21.516 1 96.56 167 LEU B CA 1
ATOM 2811 C C . LEU B 1 167 ? 8.758 8.562 21.141 1 96.56 167 LEU B C 1
ATOM 2813 O O . LEU B 1 167 ? 9.734 7.816 21.188 1 96.56 167 LEU B O 1
ATOM 2817 N N . HIS B 1 168 ? 7.535 8.164 20.797 1 98 168 HIS B N 1
ATOM 2818 C CA . HIS B 1 168 ? 7.27 6.762 20.5 1 98 168 HIS B CA 1
ATOM 2819 C C . HIS B 1 168 ? 7.156 6.543 18.984 1 98 168 HIS B C 1
ATOM 2821 O O . HIS B 1 168 ? 6.047 6.531 18.438 1 98 168 HIS B O 1
ATOM 2827 N N . LEU B 1 169 ? 8.266 6.285 18.375 1 98.19 169 LEU B N 1
ATOM 2828 C CA . LEU B 1 169 ? 8.328 6.074 16.922 1 98.19 169 LEU B CA 1
ATOM 2829 C C . LEU B 1 169 ? 7.984 4.633 16.578 1 98.19 169 LEU B C 1
ATOM 2831 O O . LEU B 1 169 ? 8.219 3.721 17.375 1 98.19 169 LEU B O 1
ATOM 2835 N N . PRO B 1 170 ? 7.434 4.445 15.438 1 97.81 170 PRO B N 1
ATOM 2836 C CA . PRO B 1 170 ? 7.23 3.059 15.016 1 97.81 170 PRO B CA 1
ATOM 2837 C C . PRO B 1 170 ? 8.547 2.303 14.82 1 97.81 170 PRO B C 1
ATOM 2839 O O . PRO B 1 170 ? 9.531 2.883 14.367 1 97.81 170 PRO B O 1
ATOM 2842 N N . ALA B 1 171 ? 8.484 1.031 15.039 1 96.25 171 ALA B N 1
ATOM 2843 C CA . ALA B 1 171 ? 9.688 0.203 14.969 1 96.25 171 ALA B CA 1
ATOM 2844 C C . ALA B 1 171 ? 10.297 0.237 13.57 1 96.25 171 ALA B C 1
ATOM 2846 O O . ALA B 1 171 ? 11.516 0.306 13.422 1 96.25 171 ALA B O 1
ATOM 2847 N N . TRP B 1 172 ? 9.445 0.177 12.586 1 94.44 172 TRP B N 1
ATOM 2848 C CA . TRP B 1 172 ? 9.961 0.161 11.219 1 94.44 172 TRP B CA 1
ATOM 2849 C C . TRP B 1 172 ? 10.727 1.442 10.906 1 94.44 172 TRP B C 1
ATOM 2851 O O . TRP B 1 172 ? 11.688 1.426 10.141 1 94.44 172 TRP B O 1
ATOM 2861 N N . PHE B 1 173 ? 10.297 2.537 11.438 1 96 173 PHE B N 1
ATOM 2862 C CA . PHE B 1 173 ? 10.969 3.807 11.195 1 96 173 PHE B CA 1
ATOM 2863 C C . PHE B 1 173 ? 12.32 3.848 11.891 1 96 173 PHE B C 1
ATOM 2865 O O . PHE B 1 173 ? 13.312 4.289 11.312 1 96 173 PHE B O 1
ATOM 2872 N N . ILE B 1 174 ? 12.344 3.369 13.094 1 94.81 174 ILE B N 1
ATOM 2873 C CA . ILE B 1 174 ? 13.586 3.303 13.852 1 94.81 174 ILE B CA 1
ATOM 2874 C C . ILE B 1 174 ? 14.602 2.447 13.102 1 94.81 174 ILE B C 1
ATOM 2876 O O . ILE B 1 174 ? 15.758 2.852 12.938 1 94.81 174 ILE B O 1
ATOM 2880 N N . ASP B 1 175 ? 14.141 1.322 12.641 1 91.69 175 ASP B N 1
ATOM 2881 C CA . ASP B 1 175 ? 15.023 0.406 11.922 1 91.69 175 ASP B CA 1
ATOM 2882 C C . ASP B 1 175 ? 15.547 1.044 10.633 1 91.69 175 ASP B C 1
ATOM 2884 O O . ASP B 1 175 ? 16.734 0.909 10.305 1 91.69 175 ASP B O 1
ATOM 2888 N N . GLN B 1 176 ? 14.711 1.7 9.961 1 90.81 176 GLN B N 1
ATOM 2889 C CA . GLN B 1 176 ? 15.078 2.354 8.711 1 90.81 176 GLN B CA 1
ATOM 2890 C C . GLN B 1 176 ? 16.125 3.441 8.945 1 90.81 176 GLN B C 1
ATOM 2892 O O . GLN B 1 176 ? 17.094 3.555 8.188 1 90.81 176 GLN B O 1
ATOM 2897 N N . GLN B 1 177 ? 15.93 4.223 10 1 89.19 177 GLN B N 1
ATOM 2898 C CA . GLN B 1 177 ? 16.859 5.305 10.305 1 89.19 177 GLN B CA 1
ATOM 2899 C C . GLN B 1 177 ? 18.234 4.758 10.688 1 89.19 177 GLN B C 1
ATOM 2901 O O . GLN B 1 177 ? 19.25 5.348 10.328 1 89.19 177 GLN B O 1
ATOM 2906 N N . LYS B 1 178 ? 18.203 3.65 11.352 1 87.38 178 LYS B N 1
ATOM 2907 C CA . LYS B 1 178 ? 19.453 3.006 11.703 1 87.38 178 LYS B CA 1
ATOM 2908 C C . LYS B 1 178 ? 20.219 2.557 10.453 1 87.38 178 LYS B C 1
ATOM 2910 O O . LYS B 1 178 ? 21.438 2.686 10.383 1 87.38 178 LYS B O 1
ATOM 2915 N N . MET B 1 179 ? 19.484 2.064 9.531 1 84.06 179 MET B N 1
ATOM 2916 C CA . MET B 1 179 ? 20.078 1.577 8.297 1 84.06 179 MET B CA 1
ATOM 2917 C C . MET B 1 179 ? 20.672 2.729 7.484 1 84.06 179 MET B C 1
ATOM 2919 O O . MET B 1 179 ? 21.719 2.582 6.848 1 84.06 179 MET B O 1
ATOM 2923 N N . LEU B 1 180 ? 20.031 3.783 7.535 1 81.56 180 LEU B N 1
ATOM 2924 C CA . LEU B 1 180 ? 20.453 4.945 6.766 1 81.56 180 LEU B CA 1
ATOM 2925 C C . LEU B 1 180 ? 21.719 5.551 7.363 1 81.56 180 LEU B C 1
ATOM 2927 O O . LEU B 1 180 ? 22.562 6.082 6.637 1 81.56 180 LEU B O 1
ATOM 2931 N N . VAL B 1 181 ? 21.859 5.566 8.719 1 73.69 181 VAL B N 1
ATOM 2932 C CA . VAL B 1 181 ? 23.047 6.121 9.383 1 73.69 181 VAL B CA 1
ATOM 2933 C C . VAL B 1 181 ? 24.188 5.121 9.305 1 73.69 181 VAL B C 1
ATOM 2935 O O . VAL B 1 181 ? 25.359 5.516 9.219 1 73.69 181 VAL B O 1
ATOM 2938 N N . GLY B 1 182 ? 23.938 3.844 9.617 1 60.12 182 GLY B N 1
ATOM 2939 C CA . GLY B 1 182 ? 25 2.848 9.609 1 60.12 182 GLY B CA 1
ATOM 2940 C C . GLY B 1 182 ? 25.641 2.674 8.242 1 60.12 182 GLY B C 1
ATOM 2941 O O . GLY B 1 182 ? 26.734 2.115 8.133 1 60.12 182 GLY B O 1
ATOM 2942 N N . TRP B 1 183 ? 25.016 2.867 7.223 1 49.47 183 TRP B N 1
ATOM 2943 C CA . TRP B 1 183 ? 25.656 2.775 5.914 1 49.47 183 TRP B CA 1
ATOM 2944 C C . TRP B 1 183 ? 26.719 3.854 5.754 1 49.47 183 TRP B C 1
ATOM 2946 O O . TRP B 1 183 ? 27.609 3.74 4.898 1 49.47 183 TRP B O 1
ATOM 2956 N N . THR B 1 184 ? 26.781 4.93 6.477 1 39.47 184 THR B N 1
ATOM 2957 C CA . THR B 1 184 ? 27.844 5.93 6.391 1 39.47 184 THR B CA 1
ATOM 2958 C C . THR B 1 184 ? 29.094 5.457 7.129 1 39.47 184 THR B C 1
ATOM 2960 O O . THR B 1 184 ? 30.156 6.062 7.004 1 39.47 184 THR B O 1
ATOM 2963 N N . GLY B 1 185 ? 28.969 4.566 8.031 1 34.28 185 GLY B N 1
ATOM 2964 C CA . GLY B 1 185 ? 30.266 4.168 8.586 1 34.28 185 GLY B CA 1
ATOM 2965 C C . GLY B 1 185 ? 30.938 3.074 7.785 1 34.28 185 GLY B C 1
ATOM 2966 O O . GLY B 1 185 ? 30.281 2.34 7.043 1 34.28 185 GLY B O 1
#

InterPro domains:
  IPR004861 Atypical dual-specificity phosphatase Siw14-like [PF03162] (11-164)
  IPR020428 Atypical dual-specificity phosphatase Siw14-like, plant and fungi [PR01911] (9-26)
  IPR020428 Atypical dual-specificity phosphatase Siw14-like, plant and fungi [PR01911] (86-100)
  IPR029021 Protein-tyrosine phosphatase-like [G3DSA:3.90.190.10] (8-161)
  IPR029021 Protein-tyrosine phosphatase-like [SSF52799] (9-160)

Radius of gyration: 20.87 Å; Cα contacts (8 Å, |Δi|>4): 592; chains: 2; bounding box: 58×59×50 Å

pLDDT: mean 90.84, std 14.63, range [27.81, 98.88]

Sequence (370 aa):
MGANNINLLSPPEQFGIVEPGIYRSDMLQQPHFSYLKQFGFKTLVMLSPELPNRVTTNFIEEGDIKLVHVGMATWKPTQPSTWRPVSEELIKEGLELILDVETHPILIMCTSGIHETGTLVGCLRKLEGWNFSSIVTEYRSYAGTKARYVNEQFIELFDLDLVTLPLHLPAWFIDQQKMLVGWTGMGANNINLLSPPEQFGIVEPGIYRSDMLQQPHFSYLKQFGFKTLVMLSPELPNRVTTNFIEEGDIKLVHVGMATWKPTQPSTWRPVSEELIKEGLELILDVETHPILIMCTSGIHETGTLVGCLRKLEGWNFSSIVTEYRSYAGTKARYVNEQFIELFDLDLVTLPLHLPAWFIDQQKMLVGWTG

Nearest PDB structures (foldseek):
  7moj-assembly2_B  TM=9.399E-01  e=2.390E-16  Arabidopsis thaliana
  7moe-assembly2_B  TM=9.263E-01  e=1.865E-16  Arabidopsis thaliana
  7mom-assembly1_A  TM=9.158E-01  e=2.879E-16  Arabidopsis thaliana
  7moe-assembly1_A  TM=9.134E-01  e=2.390E-16  Arabidopsis thaliana
  7mod-assembly1_A  TM=9.132E-01  e=5.354E-16  Arabidopsis thaliana